Protein AF-0000000084337133 (afdb_homodimer)

Radius of gyration: 17.68 Å; Cα contacts (8 Å, |Δi|>4): 215; chains: 2; bounding box: 34×50×38 Å

Structure (mmCIF, N/CA/C/O backbone):
data_AF-0000000084337133-model_v1
#
loop_
_entity.id
_entity.type
_entity.pdbx_description
1 polymer 'DUF1475 domain-containing protein'
#
loop_
_atom_site.group_PDB
_atom_site.id
_atom_site.type_symbol
_atom_site.label_atom_id
_atom_site.label_alt_id
_atom_site.label_comp_id
_atom_site.label_asym_id
_atom_site.label_entity_id
_atom_site.label_seq_id
_atom_site.pdbx_PDB_ins_code
_atom_site.Cartn_x
_atom_site.Cartn_y
_atom_site.Cartn_z
_atom_site.occupancy
_atom_site.B_iso_or_equiv
_atom_site.auth_seq_id
_atom_site.auth_comp_id
_atom_site.auth_asym_id
_atom_site.auth_atom_id
_atom_site.pdbx_PDB_model_num
ATOM 1 N N . MET A 1 1 ? -4.641 19.391 -9.148 1 91.94 1 MET A N 1
ATOM 2 C CA . MET A 1 1 ? -3.988 18.219 -8.578 1 91.94 1 MET A CA 1
ATOM 3 C C . MET A 1 1 ? -5.008 17.281 -7.938 1 91.94 1 MET A C 1
ATOM 5 O O . MET A 1 1 ? -5.062 16.094 -8.258 1 91.94 1 MET A O 1
ATOM 9 N N . ILE A 1 2 ? -6.031 17.828 -7.254 1 96.81 2 ILE A N 1
ATOM 10 C CA . ILE A 1 2 ? -7.012 17.016 -6.547 1 96.81 2 ILE A CA 1
ATOM 11 C C . ILE A 1 2 ? -7.953 16.344 -7.555 1 96.81 2 ILE A C 1
ATOM 13 O O . ILE A 1 2 ? -8.258 15.164 -7.441 1 96.81 2 ILE A O 1
ATOM 17 N N . THR A 1 3 ? -8.375 17.125 -8.484 1 97.19 3 THR A N 1
ATOM 18 C CA . THR A 1 3 ? -9.25 16.562 -9.516 1 97.19 3 THR A CA 1
ATOM 19 C C . THR A 1 3 ? -8.57 15.414 -10.242 1 97.19 3 THR A C 1
ATOM 21 O O . THR A 1 3 ? -9.203 14.391 -10.516 1 97.19 3 THR A O 1
ATOM 24 N N . PHE A 1 4 ? -7.316 15.586 -10.547 1 98.12 4 PHE A N 1
ATOM 25 C CA . PHE A 1 4 ? -6.547 14.531 -11.195 1 98.12 4 PHE A CA 1
ATOM 26 C C . PHE A 1 4 ? -6.531 13.266 -10.344 1 98.12 4 PHE A C 1
ATOM 28 O O . PHE A 1 4 ? -6.742 12.164 -10.859 1 98.12 4 PHE A O 1
ATOM 35 N N . LEU A 1 5 ? -6.316 13.414 -9.094 1 98.56 5 LEU A N 1
ATOM 36 C CA . LEU A 1 5 ? -6.258 12.273 -8.188 1 98.56 5 LEU A CA 1
ATOM 37 C C . LEU A 1 5 ? -7.621 11.594 -8.086 1 98.56 5 LEU A C 1
ATOM 39 O O . LEU A 1 5 ? -7.703 10.367 -7.992 1 98.56 5 LEU A O 1
ATOM 43 N N . LYS A 1 6 ? -8.68 12.383 -8.141 1 98.69 6 LYS A N 1
ATOM 44 C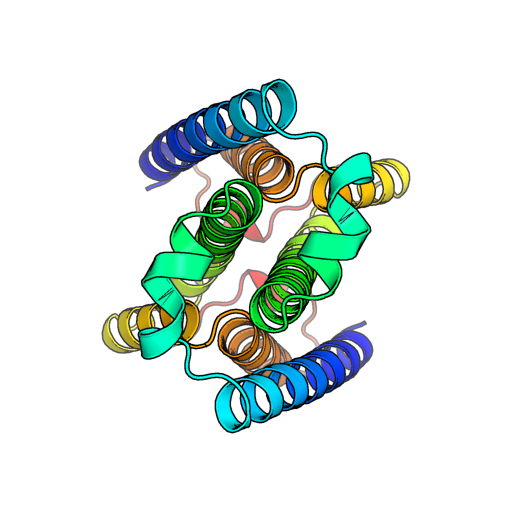 CA . LYS A 1 6 ? -10.016 11.805 -8.141 1 98.69 6 LYS A CA 1
ATOM 45 C C . LYS A 1 6 ? -10.242 10.938 -9.375 1 98.69 6 LYS A C 1
ATOM 47 O O . LYS A 1 6 ? -10.773 9.828 -9.273 1 98.69 6 LYS A O 1
ATOM 52 N N . ILE A 1 7 ? -9.836 11.391 -10.445 1 98.81 7 ILE A N 1
ATOM 53 C CA . ILE A 1 7 ? -10.008 10.648 -11.688 1 98.81 7 ILE A CA 1
ATOM 54 C C . ILE A 1 7 ? -9.109 9.414 -11.68 1 98.81 7 ILE A C 1
ATOM 56 O O . ILE A 1 7 ? -9.555 8.312 -11.984 1 98.81 7 ILE A O 1
ATOM 60 N N . LEU A 1 8 ? -7.844 9.641 -11.312 1 98.75 8 LEU A N 1
ATOM 61 C CA . LEU A 1 8 ? -6.859 8.562 -11.297 1 98.75 8 LEU A CA 1
ATOM 62 C C . LEU A 1 8 ? -7.336 7.406 -10.422 1 98.75 8 LEU A C 1
ATOM 64 O O . LEU A 1 8 ? -7.391 6.262 -10.875 1 98.75 8 LEU A O 1
ATOM 68 N N . PHE A 1 9 ? -7.738 7.695 -9.234 1 98.88 9 PHE A N 1
ATOM 69 C CA . PHE A 1 9 ? -8.086 6.629 -8.305 1 98.88 9 PHE A CA 1
ATOM 70 C C . PHE A 1 9 ? -9.461 6.059 -8.633 1 98.88 9 PHE A C 1
ATOM 72 O O . PHE A 1 9 ? -9.781 4.93 -8.242 1 98.88 9 PHE A O 1
ATOM 79 N N . SER A 1 10 ? -10.336 6.844 -9.336 1 98.88 10 SER A N 1
ATOM 80 C CA . SER A 1 10 ? -11.57 6.266 -9.852 1 98.88 10 SER A CA 1
ATOM 81 C C . SER A 1 10 ? -11.289 5.203 -10.906 1 98.88 10 SER A C 1
ATOM 83 O O . SER A 1 10 ? -11.891 4.129 -10.891 1 98.88 10 SER A O 1
ATOM 85 N N . VAL A 1 11 ? -10.375 5.5 -11.781 1 98.88 11 VAL A N 1
ATOM 86 C CA . VAL A 1 11 ? -10.008 4.562 -12.836 1 98.88 11 VAL A CA 1
ATOM 87 C C . VAL A 1 11 ? -9.367 3.316 -12.234 1 98.88 11 VAL A C 1
ATOM 89 O O . VAL A 1 11 ? -9.695 2.193 -12.625 1 98.88 11 VAL A O 1
ATOM 92 N N . VAL A 1 12 ? -8.461 3.506 -11.266 1 98.88 12 VAL A N 1
ATOM 93 C CA . VAL A 1 12 ? -7.797 2.383 -10.617 1 98.88 12 VAL A CA 1
ATOM 94 C C . VAL A 1 12 ? -8.828 1.527 -9.883 1 98.88 12 VAL A C 1
ATOM 96 O O . VAL A 1 12 ? -8.766 0.297 -9.922 1 98.88 12 VAL A O 1
ATOM 99 N N . LEU A 1 13 ? -9.789 2.18 -9.242 1 98.88 13 LEU A N 1
ATOM 100 C CA . LEU A 1 13 ? -10.836 1.452 -8.531 1 98.88 13 LEU A CA 1
ATOM 101 C C . LEU A 1 13 ? -11.641 0.584 -9.5 1 98.88 13 LEU A C 1
ATOM 103 O O . LEU A 1 13 ? -11.891 -0.589 -9.219 1 98.88 13 LEU A O 1
ATOM 107 N N . VAL A 1 14 ? -12.055 1.11 -10.578 1 98.81 14 VAL A N 1
ATOM 108 C CA . VAL A 1 14 ? -12.836 0.375 -11.562 1 98.81 14 VAL A CA 1
ATOM 109 C C . VAL A 1 14 ? -12 -0.766 -12.141 1 98.81 14 VAL A C 1
ATOM 111 O O . VAL A 1 14 ? -12.484 -1.892 -12.273 1 98.81 14 VAL A O 1
ATOM 114 N N . TRP A 1 15 ? -10.734 -0.473 -12.461 1 98.69 15 TRP A N 1
ATOM 115 C CA . TRP A 1 15 ? -9.828 -1.483 -13 1 98.69 15 TRP A CA 1
ATOM 116 C C . TRP A 1 15 ? -9.672 -2.646 -12.031 1 98.69 15 TRP A C 1
ATOM 118 O O . TRP A 1 15 ? -9.812 -3.811 -12.414 1 98.69 15 TRP A O 1
ATOM 128 N N . MET A 1 16 ? -9.406 -2.348 -10.781 1 98.62 16 MET A N 1
ATOM 129 C CA . MET A 1 16 ? -9.188 -3.395 -9.789 1 98.62 16 MET A CA 1
ATOM 130 C C . MET A 1 16 ? -10.469 -4.184 -9.539 1 98.62 16 MET A C 1
ATOM 132 O O . MET A 1 16 ? -10.422 -5.395 -9.312 1 98.62 16 MET A O 1
ATOM 136 N N . SER A 1 17 ? -11.609 -3.502 -9.5 1 98.62 17 SER A N 1
ATOM 137 C CA . SER A 1 17 ? -12.875 -4.207 -9.352 1 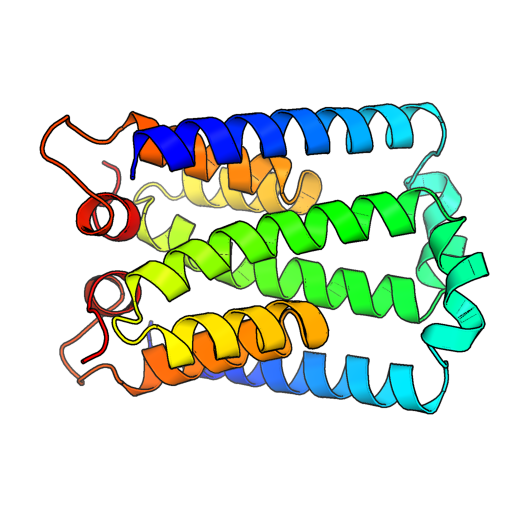98.62 17 SER A CA 1
ATOM 138 C C . SER A 1 17 ? -13.094 -5.207 -10.492 1 98.62 17 SER A C 1
ATOM 140 O O . SER A 1 17 ? -13.461 -6.359 -10.25 1 98.62 17 SER A O 1
ATOM 142 N N . TYR A 1 18 ? -12.852 -4.711 -11.703 1 98.44 18 TYR A N 1
ATOM 143 C CA . TYR A 1 18 ? -13.008 -5.586 -12.859 1 98.44 18 TYR A CA 1
ATOM 144 C C . TYR A 1 18 ? -12.094 -6.801 -12.75 1 98.44 18 TYR A C 1
ATOM 146 O O . TYR A 1 18 ? -12.531 -7.938 -12.938 1 98.44 18 TYR A O 1
ATOM 154 N N . ILE A 1 19 ? -10.805 -6.578 -12.422 1 98 19 ILE A N 1
ATOM 155 C CA . ILE A 1 19 ? -9.812 -7.645 -12.336 1 98 19 ILE A CA 1
ATOM 156 C C . ILE A 1 19 ? -10.219 -8.648 -11.258 1 98 19 ILE A C 1
ATOM 158 O O . ILE A 1 19 ? -10.203 -9.859 -11.492 1 98 19 ILE A O 1
ATOM 162 N N . VAL A 1 20 ? -10.602 -8.195 -10.094 1 97.19 20 VAL A N 1
ATOM 163 C CA . VAL A 1 20 ? -10.906 -9.07 -8.969 1 97.19 20 VAL A CA 1
ATOM 164 C C . VAL A 1 20 ? -12.203 -9.836 -9.242 1 97.19 20 VAL A C 1
ATOM 166 O O . VAL A 1 20 ? -12.273 -11.047 -9.023 1 97.19 20 VAL A O 1
ATOM 169 N N . ILE A 1 21 ? -13.219 -9.148 -9.734 1 97.31 21 ILE A N 1
ATOM 170 C CA . ILE A 1 21 ? -14.5 -9.789 -10 1 97.31 21 ILE A CA 1
ATOM 171 C C . ILE A 1 21 ? -14.336 -10.852 -11.078 1 97.31 21 ILE A C 1
ATOM 173 O O . ILE A 1 21 ? -14.789 -11.984 -10.914 1 97.31 21 ILE A O 1
ATOM 177 N N . SER A 1 22 ? -13.633 -10.531 -12.18 1 97.44 22 SER A N 1
ATOM 178 C CA . SER A 1 22 ? -13.445 -11.492 -13.266 1 97.44 22 SER A CA 1
ATOM 179 C C . SER A 1 22 ? -12.617 -12.688 -12.812 1 97.44 22 SER A C 1
ATOM 181 O O . SER A 1 22 ? -12.891 -13.82 -13.195 1 97.44 22 SER A O 1
ATOM 183 N N . THR A 1 23 ? -11.586 -12.445 -11.953 1 97.69 23 THR A N 1
ATOM 184 C CA . THR A 1 23 ? -10.758 -13.523 -11.43 1 97.69 23 THR A CA 1
ATOM 185 C C . THR A 1 23 ? -11.562 -14.422 -10.5 1 97.69 23 THR A C 1
ATOM 187 O O . THR A 1 23 ? -11.469 -15.648 -10.57 1 97.69 23 THR A O 1
ATOM 190 N N . CYS A 1 24 ? -12.391 -13.859 -9.68 1 96.56 24 CYS A N 1
ATOM 191 C CA . CYS A 1 24 ? -13.219 -14.609 -8.742 1 96.56 24 CYS A CA 1
ATOM 192 C C . CYS A 1 24 ? -14.219 -15.492 -9.477 1 96.56 24 CYS A C 1
ATOM 194 O O . CYS A 1 24 ? -14.539 -16.594 -9.023 1 96.56 24 CYS A O 1
ATOM 196 N N . LEU A 1 25 ? -14.742 -15.039 -10.609 1 96.38 25 LEU A N 1
ATOM 197 C CA . LEU A 1 25 ? -15.758 -15.766 -11.359 1 96.38 25 LEU A CA 1
ATOM 198 C C . LEU A 1 25 ? -15.148 -16.984 -12.047 1 96.38 25 LEU A C 1
ATOM 200 O O . LEU A 1 25 ? -15.828 -18 -12.219 1 96.38 25 LEU A O 1
ATOM 204 N N . SER A 1 26 ? -13.883 -17 -12.359 1 96.5 26 SER A N 1
ATOM 205 C CA . SER A 1 26 ? -13.273 -18.078 -13.148 1 96.5 26 SER A CA 1
ATOM 206 C C . SER A 1 26 ? -12.375 -18.953 -12.289 1 96.5 26 SER A C 1
ATOM 208 O O . SER A 1 26 ? -12.102 -20.109 -12.648 1 96.5 26 SER A O 1
ATOM 210 N N . HIS A 1 27 ? -11.867 -18.406 -11.18 1 95.81 27 HIS A N 1
ATOM 211 C CA . HIS A 1 27 ? -10.922 -19.109 -10.312 1 95.81 27 HIS A CA 1
ATOM 212 C C . HIS A 1 27 ? -11.32 -18.969 -8.844 1 95.81 27 HIS A C 1
ATOM 214 O O . HIS A 1 27 ? -11.312 -17.859 -8.305 1 95.81 27 HIS A O 1
ATOM 220 N N . ASN A 1 28 ? -11.594 -20.078 -8.25 1 95.06 28 ASN A N 1
ATOM 221 C CA . ASN A 1 28 ? -11.945 -20.062 -6.832 1 95.06 28 ASN A CA 1
ATOM 222 C C . ASN A 1 28 ? -10.695 -20.016 -5.949 1 95.06 28 ASN A C 1
ATOM 224 O O . ASN A 1 28 ? -9.93 -20.984 -5.91 1 95.06 28 ASN A O 1
ATOM 228 N N . LEU A 1 29 ? -10.531 -18.984 -5.23 1 91.56 29 LEU A N 1
ATOM 229 C CA . LEU A 1 29 ? -9.344 -18.734 -4.422 1 91.56 29 LEU A CA 1
ATOM 230 C C . LEU A 1 29 ? -9.195 -19.797 -3.346 1 91.56 29 LEU A C 1
ATOM 232 O O . LEU A 1 29 ? -8.094 -20.328 -3.131 1 91.56 29 LEU A O 1
ATOM 236 N N . PHE A 1 30 ? -10.273 -20.156 -2.711 1 91.56 30 PHE A N 1
ATOM 237 C CA . PHE A 1 30 ? -10.227 -21.109 -1.606 1 91.56 30 PHE A CA 1
ATOM 238 C C . PHE A 1 30 ? -9.875 -22.5 -2.107 1 91.56 30 PHE A C 1
ATOM 240 O O . PHE A 1 30 ? -9.086 -23.219 -1.482 1 91.56 30 PHE A O 1
ATOM 247 N N . LYS A 1 31 ? -10.344 -22.891 -3.215 1 94.88 31 LYS A N 1
ATOM 248 C CA . LYS A 1 31 ? -10.055 -24.188 -3.803 1 94.88 31 LYS A CA 1
ATOM 249 C C . LYS A 1 31 ? -8.609 -24.266 -4.297 1 94.88 31 LYS A C 1
ATOM 251 O O . LYS A 1 31 ? -7.973 -25.312 -4.223 1 94.88 31 LYS A O 1
ATOM 256 N N . GLU A 1 32 ? -8.094 -23.094 -4.738 1 95.5 32 GLU A N 1
ATOM 257 C CA . GLU A 1 32 ? -6.762 -23.078 -5.34 1 95.5 32 GLU A CA 1
ATOM 258 C C . GLU A 1 32 ? -5.703 -22.656 -4.324 1 95.5 32 GLU A C 1
ATOM 260 O O . GLU A 1 32 ? -4.516 -22.578 -4.656 1 95.5 32 GLU A O 1
ATOM 265 N N . TRP A 1 33 ? -6.043 -22.484 -3.121 1 94.69 33 TRP A N 1
ATOM 266 C CA . TRP A 1 33 ? -5.152 -21.875 -2.145 1 94.69 33 TRP A CA 1
ATOM 267 C C . TRP A 1 33 ? -3.912 -22.734 -1.918 1 94.69 33 TRP A C 1
ATOM 269 O O . TRP A 1 33 ? -2.799 -22.203 -1.809 1 94.69 33 TRP A O 1
ATOM 279 N N . SER A 1 34 ? -4.043 -24.047 -1.783 1 95.75 34 SER A N 1
ATOM 280 C CA . SER A 1 34 ? -2.904 -24.938 -1.542 1 95.75 34 SER A CA 1
ATOM 281 C C . SER A 1 34 ? -1.867 -24.812 -2.654 1 95.75 34 SER A C 1
ATOM 283 O O . SER A 1 34 ? -0.665 -24.75 -2.385 1 95.75 34 SER A O 1
ATOM 285 N N . TYR A 1 35 ? -2.346 -24.719 -3.861 1 96.38 35 TYR A N 1
ATOM 286 C CA . TYR A 1 35 ? -1.472 -24.547 -5.02 1 96.38 35 TYR A CA 1
ATOM 287 C C . TYR A 1 35 ? -0.797 -23.188 -4.996 1 96.38 35 TYR A C 1
ATOM 289 O O . TYR A 1 35 ? 0.431 -23.094 -5.066 1 96.38 35 TYR A O 1
ATOM 297 N N . LEU A 1 36 ? -1.585 -22.156 -4.848 1 95.81 36 LEU A N 1
ATOM 298 C CA . LEU A 1 36 ? -1.074 -20.797 -4.844 1 95.81 36 LEU A CA 1
ATOM 299 C C . LEU A 1 36 ? -0.062 -20.594 -3.719 1 95.81 36 LEU A C 1
ATOM 301 O O . LEU A 1 36 ? 0.987 -19.984 -3.924 1 95.81 36 LEU A O 1
ATOM 305 N N . GLY A 1 37 ? -0.412 -21.094 -2.566 1 95.38 37 GLY A N 1
ATOM 306 C CA . GLY A 1 37 ? 0.447 -20.969 -1.399 1 95.38 37 GLY A CA 1
ATOM 307 C C . GLY A 1 37 ? 1.76 -21.719 -1.542 1 95.38 37 GLY A C 1
ATOM 308 O O . GLY A 1 37 ? 2.711 -21.453 -0.803 1 95.38 37 GLY A O 1
ATOM 309 N N . SER A 1 38 ? 1.86 -22.641 -2.432 1 96.44 38 SER A N 1
ATOM 310 C CA . SER A 1 38 ? 3.08 -23.422 -2.623 1 96.44 38 SER A CA 1
ATOM 311 C C . SER A 1 38 ? 4.078 -22.688 -3.504 1 96.44 38 SER A C 1
ATOM 313 O O . SER A 1 38 ? 5.25 -23.062 -3.576 1 96.44 38 SER A O 1
ATOM 315 N N . ILE A 1 39 ? 3.623 -21.656 -4.188 1 96.31 39 ILE A N 1
ATOM 316 C CA . ILE A 1 39 ? 4.469 -20.859 -5.086 1 96.31 39 ILE A CA 1
ATOM 317 C C . ILE A 1 39 ? 5.219 -19.797 -4.289 1 96.31 39 ILE A C 1
ATOM 319 O O . ILE A 1 39 ? 4.602 -18.906 -3.705 1 96.31 39 ILE A O 1
ATOM 323 N N . ALA A 1 40 ? 6.504 -19.828 -4.32 1 96.5 40 ALA A N 1
ATOM 324 C CA . ALA A 1 40 ? 7.348 -18.984 -3.486 1 96.5 40 ALA A CA 1
ATOM 325 C C . ALA A 1 40 ? 7.094 -17.5 -3.779 1 96.5 40 ALA A C 1
ATOM 327 O O . ALA A 1 40 ? 6.906 -16.703 -2.857 1 96.5 40 ALA A O 1
ATOM 328 N N . TRP A 1 41 ? 7.023 -17.109 -5.023 1 96.5 41 TRP A N 1
ATOM 329 C CA . TRP A 1 41 ? 6.832 -15.727 -5.418 1 96.5 41 TRP A CA 1
ATOM 330 C C . TRP A 1 41 ? 5.43 -15.242 -5.062 1 96.5 41 TRP A C 1
ATOM 332 O O . TRP A 1 41 ? 5.227 -14.062 -4.758 1 96.5 41 TRP A O 1
ATOM 342 N N . MET A 1 42 ? 4.445 -16.188 -5.07 1 97.25 42 MET A N 1
ATOM 343 C CA . MET A 1 42 ? 3.098 -15.828 -4.652 1 97.25 42 MET A CA 1
ATOM 344 C C . MET A 1 42 ? 3.068 -15.461 -3.172 1 97.25 42 MET A C 1
ATOM 346 O O . MET A 1 42 ? 2.5 -14.438 -2.793 1 97.25 42 MET A O 1
ATOM 350 N N . ARG A 1 43 ? 3.746 -16.219 -2.348 1 97.19 43 ARG A N 1
ATOM 351 C CA . ARG A 1 43 ? 3.811 -15.938 -0.916 1 97.19 43 ARG A CA 1
ATOM 352 C C . ARG A 1 43 ? 4.531 -14.625 -0.645 1 97.19 43 ARG A C 1
ATOM 354 O O . ARG A 1 43 ? 4.059 -13.805 0.146 1 97.19 43 ARG A O 1
ATOM 361 N N . ALA A 1 44 ? 5.645 -14.43 -1.277 1 97.38 44 ALA A N 1
ATOM 362 C CA . ALA A 1 44 ? 6.43 -13.211 -1.092 1 97.38 44 ALA A CA 1
ATOM 363 C C . ALA A 1 44 ? 5.629 -11.977 -1.481 1 97.38 44 ALA A C 1
ATOM 365 O O . ALA A 1 44 ? 5.66 -10.961 -0.778 1 97.38 44 ALA A O 1
ATOM 366 N N . THR A 1 45 ? 4.906 -12.062 -2.619 1 97.62 45 THR A N 1
ATOM 367 C CA . THR A 1 45 ? 4.105 -10.945 -3.098 1 97.62 45 THR A CA 1
ATOM 368 C C . THR A 1 45 ? 2.975 -10.633 -2.119 1 97.62 45 THR A C 1
ATOM 370 O O . THR A 1 45 ? 2.668 -9.461 -1.871 1 97.62 45 THR A O 1
ATOM 373 N N . LEU A 1 46 ? 2.402 -11.695 -1.521 1 97.62 46 LEU A N 1
ATOM 374 C CA . LEU A 1 46 ? 1.322 -11.492 -0.562 1 97.62 46 LEU A CA 1
ATOM 375 C C . LEU A 1 46 ? 1.835 -10.805 0.697 1 97.62 46 LEU A C 1
ATOM 377 O O . LEU A 1 46 ? 1.2 -9.875 1.205 1 97.62 46 LEU A O 1
ATOM 381 N N . TRP A 1 47 ? 2.955 -11.273 1.158 1 97.69 47 TRP A N 1
ATOM 382 C CA . TRP A 1 47 ? 3.574 -10.586 2.287 1 97.69 47 TRP A CA 1
ATOM 383 C C . TRP A 1 47 ? 3.846 -9.125 1.95 1 97.69 47 TRP A C 1
ATOM 385 O O . TRP A 1 47 ? 3.559 -8.234 2.752 1 97.69 47 TRP A O 1
ATOM 395 N N . ASP A 1 48 ? 4.434 -8.891 0.823 1 98.06 48 ASP A N 1
ATOM 396 C CA . ASP A 1 48 ? 4.758 -7.555 0.331 1 98.06 48 ASP A CA 1
ATOM 397 C C . ASP A 1 48 ? 3.506 -6.688 0.228 1 98.06 48 ASP A C 1
ATOM 399 O O . ASP A 1 48 ? 3.518 -5.52 0.63 1 98.06 48 ASP A O 1
ATOM 403 N N . PHE A 1 49 ? 2.482 -7.277 -0.267 1 98.31 49 PHE A N 1
ATOM 404 C CA . PHE A 1 49 ? 1.188 -6.625 -0.426 1 98.31 49 PHE A CA 1
ATOM 405 C C . PHE A 1 49 ? 0.64 -6.172 0.922 1 98.31 49 PHE A C 1
ATOM 407 O O . PHE A 1 49 ? 0.283 -5.004 1.094 1 98.31 49 PHE A O 1
ATOM 414 N N . TYR A 1 50 ? 0.678 -7.008 1.935 1 98.38 50 TYR A N 1
ATOM 415 C CA . TYR A 1 50 ? 0.068 -6.68 3.219 1 98.38 50 TYR A CA 1
ATOM 416 C C . TYR A 1 50 ? 0.954 -5.734 4.02 1 98.38 50 TYR A C 1
ATOM 418 O O . TYR A 1 50 ? 0.461 -4.965 4.848 1 98.38 50 TYR A O 1
ATOM 426 N N . ALA A 1 51 ? 2.225 -5.781 3.771 1 98.5 51 ALA A N 1
ATOM 427 C CA . ALA A 1 51 ? 3.102 -4.781 4.371 1 98.5 51 ALA A CA 1
ATOM 428 C C . ALA A 1 51 ? 2.75 -3.377 3.885 1 98.5 51 ALA A C 1
ATOM 430 O O . ALA A 1 51 ? 2.752 -2.422 4.664 1 98.5 51 ALA A O 1
ATOM 431 N N . ASN A 1 52 ? 2.443 -3.285 2.629 1 98.56 52 ASN A N 1
ATOM 432 C CA . ASN A 1 52 ? 2.008 -1.997 2.1 1 98.56 52 ASN A CA 1
ATOM 433 C C . ASN A 1 52 ? 0.644 -1.596 2.652 1 98.56 52 ASN A C 1
ATOM 435 O O . ASN A 1 52 ? 0.412 -0.424 2.953 1 98.56 52 ASN A O 1
ATOM 439 N N . GLU A 1 53 ? -0.231 -2.609 2.762 1 98.62 53 GLU A N 1
ATOM 440 C CA . GLU A 1 53 ? -1.532 -2.334 3.365 1 98.62 53 GLU A CA 1
ATOM 441 C C . GLU A 1 53 ? -1.381 -1.8 4.785 1 98.62 53 GLU A C 1
ATOM 443 O O . GLU A 1 53 ? -2.178 -0.972 5.23 1 98.62 53 GLU A O 1
ATOM 448 N N . LEU A 1 54 ? -0.411 -2.301 5.465 1 98.69 54 LEU A N 1
ATOM 449 C CA . LEU A 1 54 ? -0.157 -1.847 6.828 1 98.69 54 LEU A CA 1
ATOM 450 C C . LEU A 1 54 ? 0.179 -0.359 6.852 1 98.69 54 LEU A C 1
ATOM 452 O O . LEU A 1 54 ? -0.296 0.375 7.723 1 98.69 54 LEU A O 1
ATOM 456 N N . VAL A 1 55 ? 0.985 0.107 5.898 1 98.56 55 VAL A N 1
ATOM 457 C CA . VAL A 1 55 ? 1.331 1.521 5.809 1 98.56 55 VAL A CA 1
ATOM 458 C C . VAL A 1 55 ? 0.066 2.352 5.602 1 98.56 55 VAL A C 1
ATOM 460 O O . VAL A 1 55 ? -0.15 3.35 6.293 1 98.56 55 VAL A O 1
ATOM 463 N N . ILE A 1 56 ? -0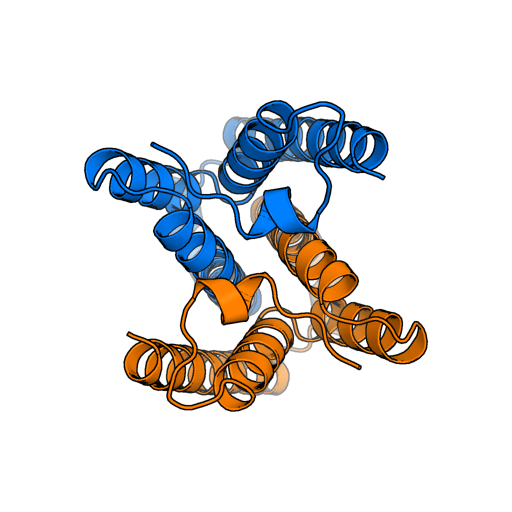.773 1.907 4.707 1 98.81 56 ILE A N 1
ATOM 464 C CA . ILE A 1 56 ? -2.008 2.617 4.395 1 98.81 56 ILE A CA 1
ATOM 465 C C . ILE A 1 56 ? -2.945 2.576 5.598 1 98.81 56 ILE A C 1
ATOM 467 O O . ILE A 1 56 ? -3.623 3.561 5.902 1 98.81 56 ILE A O 1
ATOM 471 N N . TYR A 1 57 ? -2.928 1.449 6.289 1 98.81 57 TYR A N 1
ATOM 472 C CA . TYR A 1 57 ? -3.818 1.303 7.434 1 98.81 57 TYR A CA 1
ATOM 473 C C . TYR A 1 57 ? -3.414 2.244 8.562 1 98.81 57 TYR A C 1
ATOM 475 O O . TYR A 1 57 ? -4.27 2.77 9.273 1 98.81 57 TYR A O 1
ATOM 483 N N . VAL A 1 58 ? -2.154 2.484 8.805 1 98.62 58 VAL A N 1
ATOM 484 C CA . VAL A 1 58 ? -1.712 3.447 9.805 1 98.62 58 VAL A CA 1
ATOM 485 C C . VAL A 1 58 ? -2.27 4.828 9.477 1 98.62 58 VAL A C 1
ATOM 487 O O . VAL A 1 58 ? -2.707 5.559 10.375 1 98.62 58 VAL A O 1
ATOM 490 N N . TRP A 1 59 ? -2.258 5.168 8.227 1 98.56 59 TRP A N 1
ATOM 491 C CA . TRP A 1 59 ? -2.842 6.438 7.801 1 98.56 59 TRP A CA 1
ATOM 492 C C . TRP A 1 59 ? -4.336 6.48 8.109 1 98.56 59 TRP A C 1
ATOM 494 O O . TRP A 1 59 ? -4.84 7.48 8.625 1 98.56 59 TRP A O 1
ATOM 504 N N . ILE A 1 60 ? -5.012 5.391 7.863 1 98.62 60 ILE A N 1
ATOM 505 C CA . ILE A 1 60 ? -6.445 5.316 8.117 1 98.62 60 ILE A CA 1
ATOM 506 C C . ILE A 1 60 ? -6.711 5.465 9.617 1 98.62 60 ILE A C 1
ATOM 508 O O . ILE A 1 60 ? -7.637 6.172 10.023 1 98.62 60 ILE A O 1
ATOM 512 N N . CYS A 1 61 ? -5.871 4.801 10.422 1 98 61 CYS A N 1
ATOM 513 C CA . CYS A 1 61 ? -6.031 4.91 11.867 1 98 61 CYS A CA 1
ATOM 514 C C . CYS A 1 61 ? -5.832 6.348 12.328 1 98 61 CYS A C 1
ATOM 516 O O . CYS A 1 61 ? -6.465 6.785 13.297 1 98 61 CYS A O 1
ATOM 518 N N . TYR A 1 62 ? -4.973 7.035 11.664 1 97.75 62 TYR A N 1
ATOM 519 C CA . TYR A 1 62 ? -4.762 8.438 11.984 1 97.75 62 TYR A CA 1
ATOM 520 C C . TYR A 1 62 ? -5.965 9.281 11.586 1 97.75 62 TYR A C 1
ATOM 522 O O . TYR A 1 62 ? -6.418 10.141 12.344 1 97.75 62 TYR A O 1
ATOM 530 N N . LYS A 1 63 ? -6.477 8.992 10.398 1 97.81 63 LYS A N 1
ATOM 531 C CA . LYS A 1 63 ? -7.566 9.789 9.844 1 97.81 63 LYS A CA 1
ATOM 532 C C . LYS A 1 63 ? -8.867 9.539 10.594 1 97.81 63 LYS A C 1
ATOM 534 O O . LYS A 1 63 ? -9.656 10.469 10.812 1 97.81 63 LYS A O 1
ATOM 539 N N . GLU A 1 64 ? -9.117 8.367 10.969 1 97.75 64 GLU A N 1
ATOM 540 C CA . GLU A 1 64 ? -10.383 7.977 11.586 1 97.75 64 GLU A CA 1
ATOM 541 C C . GLU A 1 64 ? -10.281 8 13.109 1 97.75 64 GLU A C 1
ATOM 543 O O . GLU A 1 64 ? -9.391 7.375 13.695 1 97.75 64 GLU A O 1
ATOM 548 N N . LYS A 1 65 ? -11.25 8.711 13.828 1 95.5 65 LYS A N 1
ATOM 549 C CA . LYS A 1 65 ? -11.266 8.781 15.289 1 95.5 65 LYS A CA 1
ATOM 550 C C . LYS A 1 65 ? -12.117 7.66 15.883 1 95.5 65 LYS A C 1
ATOM 552 O O . LYS A 1 65 ? -11.859 7.199 17 1 95.5 65 LYS A O 1
ATOM 557 N N . ASN A 1 66 ? -13.07 7.23 15.117 1 97.25 66 ASN A N 1
ATOM 558 C CA . ASN A 1 66 ? -14 6.203 15.57 1 97.25 66 ASN A CA 1
ATOM 559 C C . ASN A 1 66 ? -13.391 4.809 15.453 1 97.25 66 ASN A C 1
ATOM 561 O O . ASN A 1 66 ? -12.953 4.406 14.375 1 97.25 66 ASN A O 1
ATOM 565 N N . TRP A 1 67 ? -13.461 4.02 16.547 1 96.81 67 TRP A N 1
ATOM 566 C CA . TRP A 1 67 ? -12.844 2.697 16.594 1 96.81 67 TRP A CA 1
ATOM 567 C C . TRP A 1 67 ? -13.578 1.725 15.672 1 96.81 67 TRP A C 1
ATOM 569 O O . TRP A 1 67 ? -12.969 0.832 15.086 1 96.81 67 TRP A O 1
ATOM 579 N N . ALA A 1 68 ? -14.891 1.804 15.531 1 97.62 68 ALA A N 1
ATOM 580 C CA . ALA A 1 68 ? -15.656 0.918 14.664 1 97.62 68 ALA A CA 1
ATOM 581 C C . ALA A 1 68 ? -15.25 1.093 13.203 1 97.62 68 ALA A C 1
ATOM 583 O O . ALA A 1 68 ? -15.156 0.115 12.461 1 97.62 68 ALA A O 1
ATOM 584 N N . LEU A 1 69 ? -15.047 2.303 12.805 1 98 69 LEU A N 1
ATOM 585 C CA . LEU A 1 69 ? -14.609 2.576 11.438 1 98 69 LEU A CA 1
ATOM 586 C C . LEU A 1 69 ? -13.195 2.066 11.211 1 98 69 LEU A C 1
ATOM 588 O O . LEU A 1 69 ? -12.875 1.569 10.133 1 98 69 LEU A O 1
ATOM 592 N N . LYS A 1 70 ? -12.336 2.154 12.203 1 98.31 70 LYS A N 1
ATOM 593 C CA . LYS A 1 70 ? -10.992 1.602 12.102 1 98.31 70 LYS A CA 1
ATOM 594 C C . LYS A 1 70 ? -11.031 0.1 11.828 1 98.31 70 LYS A C 1
ATOM 596 O O . LYS A 1 70 ? -10.328 -0.399 10.953 1 98.31 70 LYS A O 1
ATOM 601 N N . ILE A 1 71 ? -11.836 -0.568 12.516 1 98.62 71 ILE A N 1
ATOM 602 C CA . ILE A 1 71 ? -11.953 -2.014 12.359 1 98.62 71 ILE A CA 1
ATOM 603 C C . ILE A 1 71 ? -12.562 -2.334 10.992 1 98.62 71 ILE A C 1
ATOM 605 O O . ILE A 1 71 ? -12.117 -3.264 10.312 1 98.62 71 ILE A O 1
ATOM 609 N N . MET A 1 72 ? -13.555 -1.622 10.617 1 98.5 72 MET A N 1
ATOM 610 C CA . MET A 1 72 ? -14.203 -1.84 9.328 1 98.5 72 MET A CA 1
ATOM 611 C C . MET A 1 72 ? -13.188 -1.728 8.188 1 98.5 72 MET A C 1
ATOM 613 O O . MET A 1 72 ? -13.125 -2.604 7.328 1 98.5 72 MET A O 1
ATOM 617 N N . TRP A 1 73 ? -12.367 -0.651 8.211 1 98.62 73 TRP A N 1
ATOM 618 C CA . TRP A 1 73 ? -11.406 -0.454 7.133 1 98.62 73 TRP A CA 1
ATOM 619 C C . TRP A 1 73 ? -10.312 -1.519 7.176 1 98.62 73 TRP A C 1
ATOM 621 O O . TRP A 1 73 ? -9.797 -1.927 6.133 1 98.62 73 TRP A O 1
ATOM 631 N N . LEU A 1 74 ? -9.945 -1.983 8.383 1 98.62 74 LEU A N 1
ATOM 632 C CA . LEU A 1 74 ? -8.992 -3.078 8.492 1 98.62 74 LEU A CA 1
ATOM 633 C C . LEU A 1 74 ? -9.492 -4.312 7.742 1 98.62 74 LEU A C 1
ATOM 635 O O . LEU A 1 74 ? -8.75 -4.906 6.957 1 98.62 74 LEU A O 1
ATOM 639 N N . VAL A 1 75 ? -10.734 -4.625 7.93 1 98.5 75 VAL A N 1
ATOM 640 C CA . VAL A 1 75 ? -11.336 -5.797 7.309 1 98.5 75 VAL A CA 1
ATOM 641 C C . VAL A 1 75 ? -11.414 -5.598 5.797 1 98.5 75 VAL A C 1
ATOM 643 O O . VAL A 1 75 ? -11.078 -6.5 5.023 1 98.5 75 VAL A O 1
ATOM 646 N N . LEU A 1 76 ? -11.852 -4.426 5.355 1 98.19 76 LEU A N 1
ATOM 647 C CA . LEU A 1 76 ? -11.969 -4.141 3.932 1 98.19 76 LEU A CA 1
ATOM 648 C C . LEU A 1 76 ? -10.609 -4.211 3.244 1 98.19 76 LEU A C 1
ATOM 650 O O . LEU A 1 76 ? -10.484 -4.789 2.162 1 98.19 76 LEU A O 1
ATOM 654 N N . LEU A 1 77 ? -9.562 -3.641 3.934 1 98.31 77 LEU A N 1
ATOM 655 C CA . LEU A 1 77 ? -8.227 -3.672 3.348 1 98.31 77 LEU A CA 1
ATOM 656 C C . LEU A 1 77 ? -7.699 -5.102 3.268 1 98.31 77 LEU A C 1
ATOM 658 O O . LEU A 1 77 ? -7.086 -5.488 2.27 1 98.31 77 LEU A O 1
ATOM 662 N N . PHE A 1 78 ? -8.008 -5.879 4.293 1 97.56 78 PHE A N 1
ATOM 663 C CA . PHE A 1 78 ? -7.504 -7.242 4.355 1 97.56 78 PHE A CA 1
ATOM 664 C C . PHE A 1 78 ? -8.164 -8.117 3.297 1 97.56 78 PHE A C 1
ATOM 666 O O . PHE A 1 78 ? -7.508 -8.938 2.66 1 97.56 78 PHE A O 1
ATOM 673 N N . THR A 1 79 ? -9.422 -7.867 3.006 1 96.19 79 THR A N 1
ATOM 674 C CA . THR A 1 79 ? -10.164 -8.789 2.16 1 96.19 79 THR A CA 1
ATOM 675 C C . THR A 1 79 ? -10.227 -8.281 0.723 1 96.19 79 THR A C 1
ATOM 677 O O . THR A 1 79 ? -10.141 -9.062 -0.224 1 96.19 79 THR A O 1
ATOM 680 N N . LEU A 1 80 ? -10.328 -6.914 0.583 1 97.12 80 LEU A N 1
ATOM 681 C CA . LEU A 1 80 ? -10.555 -6.363 -0.749 1 97.12 80 LEU A CA 1
ATOM 682 C C . LEU A 1 80 ? -9.273 -5.738 -1.301 1 97.12 80 LEU A C 1
ATOM 684 O O . LEU A 1 80 ? -9.188 -5.449 -2.496 1 97.12 80 LEU A O 1
ATOM 688 N N . GLY A 1 81 ? -8.312 -5.434 -0.367 1 97.19 81 GLY A N 1
ATOM 689 C CA . GLY A 1 81 ? -7.035 -4.887 -0.803 1 97.19 81 GLY A CA 1
ATOM 690 C C . GLY A 1 81 ? -7.145 -3.475 -1.346 1 97.19 81 GLY A C 1
ATOM 691 O O . GLY A 1 81 ? -7.621 -2.574 -0.653 1 97.19 81 GLY A O 1
ATOM 692 N N . SER A 1 82 ? -6.754 -3.332 -2.611 1 98.12 82 SER A N 1
ATOM 693 C CA . SER A 1 82 ? -6.637 -1.991 -3.176 1 98.12 82 SER A CA 1
ATOM 694 C C . SER A 1 82 ? -8.008 -1.407 -3.496 1 98.12 82 SER A C 1
ATOM 696 O O . SER A 1 82 ? -8.164 -0.189 -3.611 1 98.12 82 SER A O 1
ATOM 698 N N . ILE A 1 83 ? -9.008 -2.25 -3.707 1 98.69 83 ILE A N 1
ATOM 699 C CA . ILE A 1 83 ? -10.359 -1.72 -3.838 1 98.69 83 ILE A CA 1
ATOM 700 C C . ILE A 1 83 ? -10.719 -0.922 -2.588 1 98.69 83 ILE A C 1
ATOM 702 O O . ILE A 1 83 ? -11.227 0.198 -2.684 1 98.69 83 ILE A O 1
ATOM 706 N N . GLY A 1 84 ? -10.453 -1.474 -1.421 1 98.56 84 GLY A N 1
ATOM 707 C CA . GLY A 1 84 ? -10.688 -0.76 -0.175 1 98.56 84 GLY A CA 1
ATOM 708 C C . GLY A 1 84 ? -9.859 0.506 -0.051 1 98.56 84 GLY A C 1
ATOM 709 O O . GLY A 1 84 ? -10.375 1.557 0.335 1 98.56 84 GLY A O 1
ATOM 710 N N . SER A 1 85 ? -8.547 0.419 -0.367 1 98.62 85 SER A N 1
ATOM 711 C CA . SER A 1 85 ? -7.676 1.581 -0.234 1 98.62 85 SER A CA 1
ATOM 712 C C . SER A 1 85 ? -8.102 2.703 -1.174 1 98.62 85 SER A C 1
ATOM 714 O O . SER A 1 85 ? -8.102 3.875 -0.789 1 98.62 85 SER A O 1
ATOM 716 N N . CYS A 1 86 ? -8.477 2.301 -2.396 1 98.81 86 CYS A N 1
ATOM 717 C CA . CYS A 1 86 ? -8.914 3.309 -3.359 1 98.81 86 CYS A CA 1
ATOM 718 C C . CYS A 1 86 ? -10.227 3.943 -2.93 1 98.81 86 CYS A C 1
ATOM 720 O O . CYS A 1 86 ? -10.438 5.145 -3.115 1 98.81 86 CYS A O 1
ATOM 722 N N . LEU A 1 87 ? -11.117 3.104 -2.404 1 98.75 87 LEU A N 1
ATOM 723 C CA . LEU A 1 87 ? -12.367 3.656 -1.893 1 98.75 87 LEU A CA 1
ATOM 724 C C . LEU A 1 87 ? -12.102 4.684 -0.796 1 98.75 87 LEU A C 1
ATOM 726 O O . LEU A 1 87 ? -12.672 5.773 -0.808 1 98.75 87 LEU A O 1
ATOM 730 N N . PHE A 1 88 ? -11.25 4.355 0.127 1 98.81 88 PHE A N 1
ATOM 731 C CA . PHE A 1 88 ? -10.922 5.273 1.212 1 98.81 88 PHE A CA 1
ATOM 732 C C . PHE A 1 88 ? -10.312 6.559 0.666 1 98.81 88 PHE A C 1
ATOM 734 O O . PHE A 1 88 ? -10.695 7.656 1.072 1 98.81 88 PHE A O 1
ATOM 741 N N . VAL A 1 89 ? -9.344 6.391 -0.263 1 98.81 89 VAL A N 1
ATOM 742 C CA . VAL A 1 89 ? -8.664 7.535 -0.871 1 98.81 89 VAL A CA 1
ATOM 743 C C . VAL A 1 89 ? -9.695 8.461 -1.52 1 98.81 89 VAL A C 1
ATOM 745 O O . VAL A 1 89 ? -9.664 9.672 -1.31 1 98.81 89 VAL A O 1
ATOM 748 N N . LEU A 1 90 ? -10.617 7.871 -2.236 1 98.81 90 LEU A N 1
ATOM 749 C CA . LEU A 1 90 ? -11.617 8.664 -2.939 1 98.81 90 LEU A CA 1
ATOM 750 C C . LEU A 1 90 ? -12.547 9.367 -1.955 1 98.81 90 LEU A C 1
ATOM 752 O O . LEU A 1 90 ? -12.898 10.531 -2.145 1 98.81 90 LEU A O 1
ATOM 756 N N . ILE A 1 91 ? -12.977 8.656 -0.931 1 98.69 91 ILE A N 1
ATOM 757 C CA . ILE A 1 91 ? -13.812 9.273 0.089 1 98.69 91 ILE A CA 1
ATOM 758 C C . ILE A 1 91 ? -13.102 10.484 0.681 1 98.69 91 ILE A C 1
ATOM 760 O O . ILE A 1 91 ? -13.695 11.555 0.812 1 98.69 91 ILE A O 1
ATOM 764 N N . GLN A 1 92 ? -11.805 10.344 0.992 1 98.56 92 GLN A N 1
ATOM 765 C CA . GLN A 1 92 ? -11.055 11.445 1.574 1 98.56 92 GLN A CA 1
ATOM 766 C C . GLN A 1 92 ? -10.898 12.594 0.579 1 98.56 92 GLN A C 1
ATOM 768 O O . GLN A 1 92 ? -10.945 13.766 0.961 1 98.56 92 GLN A O 1
ATOM 773 N N . LEU A 1 93 ? -10.688 12.25 -0.654 1 98.56 93 LEU A N 1
ATOM 774 C CA . LEU A 1 93 ? -10.547 13.281 -1.679 1 98.56 93 LEU A CA 1
ATOM 775 C C . LEU A 1 93 ? -11.836 14.078 -1.837 1 98.56 93 LEU A C 1
ATOM 777 O O . LEU A 1 93 ? -11.797 15.305 -1.969 1 98.56 93 LEU A O 1
ATOM 781 N N . PHE A 1 94 ? -12.93 13.422 -1.779 1 98.12 94 PHE A N 1
ATOM 782 C CA . PHE A 1 94 ? -14.211 14.07 -2.021 1 98.12 94 PHE A CA 1
ATOM 783 C C . PHE A 1 94 ? -14.664 14.859 -0.795 1 98.12 94 PHE A C 1
ATOM 785 O O . PHE A 1 94 ? -15.555 15.703 -0.885 1 98.12 94 PHE A O 1
ATOM 792 N N . LYS A 1 95 ? -14.078 14.594 0.346 1 97.44 95 LYS A N 1
ATOM 793 C CA . LYS A 1 95 ? -14.406 15.312 1.572 1 97.44 95 LYS A CA 1
ATOM 794 C C . LYS A 1 95 ? -13.703 16.672 1.615 1 97.44 95 LYS A C 1
ATOM 796 O O . LYS A 1 95 ? -14.039 17.531 2.432 1 97.44 95 LYS A O 1
ATOM 801 N N . LEU A 1 96 ? -12.727 16.859 0.737 1 97.44 96 LEU A N 1
ATOM 802 C CA . LEU A 1 96 ? -11.945 18.094 0.741 1 97.44 96 LEU A CA 1
ATOM 803 C C . LEU A 1 96 ? -12.797 19.281 0.299 1 97.44 96 LEU A C 1
ATOM 805 O O . LEU A 1 96 ? -13.594 19.172 -0.633 1 97.44 96 LEU A O 1
ATOM 809 N N . GLU A 1 97 ? -12.688 20.375 1.005 1 96.81 97 GLU A N 1
ATOM 810 C CA . GLU A 1 97 ? -13.289 21.625 0.57 1 96.81 97 GLU A CA 1
ATOM 811 C C . GLU A 1 97 ? -12.523 22.234 -0.608 1 96.81 97 GLU A C 1
ATOM 813 O O . GLU A 1 97 ? -11.352 21.906 -0.825 1 96.81 97 GLU A O 1
ATOM 818 N N . PRO A 1 98 ? -13.156 23.109 -1.365 1 94.69 98 PRO A N 1
ATOM 819 C CA . PRO A 1 98 ? -12.523 23.672 -2.561 1 94.69 98 PRO A CA 1
ATOM 820 C C . PRO A 1 98 ? -11.195 24.359 -2.258 1 94.69 98 PRO A C 1
ATOM 822 O O . PRO A 1 98 ? -10.312 24.422 -3.117 1 94.69 98 PRO A O 1
ATOM 825 N N . ASN A 1 99 ? -10.891 24.828 -1.038 1 95.88 99 ASN A N 1
ATOM 826 C CA . ASN A 1 99 ? -9.672 25.547 -0.707 1 95.88 99 ASN A CA 1
ATOM 827 C C . ASN A 1 99 ? -8.633 24.641 -0.056 1 95.88 99 ASN A C 1
ATOM 829 O O . ASN A 1 99 ? -7.559 25.109 0.336 1 95.88 99 ASN A O 1
ATOM 833 N N . GLU A 1 100 ? -9.023 23.422 0.004 1 96.56 100 GLU A N 1
ATOM 834 C CA . GLU A 1 100 ? -8.125 22.469 0.657 1 96.56 100 GLU A CA 1
ATOM 835 C C . GLU A 1 100 ? -7.324 21.672 -0.368 1 96.56 100 GLU A C 1
ATOM 837 O O . GLU A 1 100 ? -7.77 21.5 -1.504 1 96.56 100 GLU A O 1
ATOM 842 N N . GLY A 1 101 ? -6.078 21.25 0.02 1 96.19 101 GLY A N 1
ATOM 843 C CA . GLY A 1 101 ? -5.195 20.5 -0.855 1 96.19 101 GLY A CA 1
ATOM 844 C C . GLY A 1 101 ? -4.66 19.234 -0.218 1 96.19 101 GLY A C 1
ATOM 845 O O . GLY A 1 101 ? -5.34 18.609 0.604 1 96.19 101 GLY A O 1
ATOM 846 N N . LEU A 1 102 ? -3.438 18.844 -0.628 1 96.25 102 LEU A N 1
ATOM 847 C CA . LEU A 1 102 ? -2.865 17.562 -0.218 1 96.25 102 LEU A CA 1
ATOM 848 C C . LEU A 1 102 ? -2.51 17.578 1.266 1 96.25 102 LEU A C 1
ATOM 850 O O . LEU A 1 102 ? -2.566 16.547 1.932 1 96.25 102 LEU A O 1
ATOM 854 N N . LYS A 1 103 ? -2.213 18.781 1.731 1 96.25 103 LYS A N 1
ATOM 855 C CA . LYS A 1 103 ? -1.933 18.859 3.162 1 96.25 103 LYS A CA 1
ATOM 856 C C . LYS A 1 103 ? -3.131 18.391 3.984 1 96.25 103 LYS A C 1
ATOM 858 O O . LYS A 1 103 ? -2.99 17.547 4.871 1 96.25 103 LYS A O 1
ATOM 863 N N . GLU A 1 104 ? -4.277 18.922 3.639 1 97.31 104 GLU A N 1
ATOM 864 C CA . GLU A 1 104 ? -5.508 18.562 4.336 1 97.31 104 GLU A CA 1
ATOM 865 C C . GLU A 1 104 ? -5.902 17.109 4.031 1 97.31 104 GLU A C 1
ATOM 867 O O . GLU A 1 104 ? -6.426 16.406 4.898 1 97.31 104 GLU A O 1
ATOM 872 N N . PHE A 1 105 ? -5.652 16.703 2.797 1 97.94 105 PHE A N 1
ATOM 873 C CA . PHE A 1 105 ? -5.926 15.336 2.381 1 97.94 105 PHE A CA 1
ATOM 874 C C . PHE A 1 105 ? -5.227 14.336 3.301 1 97.94 105 PHE A C 1
ATOM 876 O O . PHE A 1 105 ? -5.836 13.367 3.748 1 97.94 105 PHE A O 1
ATOM 883 N N . PHE A 1 106 ? -3.996 14.562 3.711 1 97.5 106 PHE A N 1
ATOM 884 C CA . PHE A 1 106 ? -3.219 13.625 4.512 1 97.5 106 PHE A CA 1
ATOM 885 C C . PHE A 1 106 ? -3.42 13.883 6 1 97.5 106 PHE A C 1
ATOM 887 O O . PHE A 1 106 ? -3.375 12.953 6.809 1 97.5 106 PHE A O 1
ATOM 894 N N . ALA A 1 107 ? -3.752 15.188 6.359 1 96.12 107 ALA A N 1
ATOM 895 C CA . ALA A 1 107 ? -3.574 15.516 7.773 1 96.12 107 ALA A CA 1
ATOM 896 C C . ALA A 1 107 ? -4.918 15.758 8.453 1 96.12 107 ALA A C 1
ATOM 898 O O . ALA A 1 107 ? -5.039 15.602 9.672 1 96.12 107 ALA A O 1
ATOM 899 N N . LYS A 1 108 ? -5.91 16.172 7.738 1 95.69 108 LYS A N 1
ATOM 900 C CA . LYS A 1 108 ? -7.195 16.5 8.344 1 95.69 108 LYS A CA 1
ATOM 901 C C . LYS A 1 108 ? -7.93 15.242 8.805 1 95.69 108 LYS A C 1
ATOM 903 O O . LYS A 1 108 ? -8.266 14.383 7.992 1 95.69 108 LYS A O 1
ATOM 908 N N . GLN A 1 109 ? -8.211 15.102 10.055 1 95.5 109 GLN A N 1
ATOM 909 C CA . GLN A 1 109 ? -8.852 13.922 10.617 1 95.5 109 GLN A CA 1
ATOM 910 C C . GLN A 1 109 ? -10.367 13.984 10.445 1 95.5 109 GLN A C 1
ATOM 912 O O . GLN A 1 109 ? -10.945 15.078 10.383 1 95.5 109 GLN A O 1
ATOM 917 N N . ASN A 1 110 ? -10.844 12.781 10.43 1 92.56 110 ASN A N 1
ATOM 918 C CA . ASN A 1 110 ? -12.289 12.672 10.328 1 92.56 110 ASN A CA 1
ATOM 919 C C . ASN A 1 110 ? -12.961 12.75 11.695 1 92.56 110 ASN A C 1
ATOM 921 O O . ASN A 1 110 ? -12.398 12.289 12.695 1 92.56 110 ASN A O 1
ATOM 925 N N . GLY A 1 111 ? -14.188 13.445 11.898 1 77.5 111 GLY A N 1
ATOM 926 C CA . GLY A 1 111 ? -15.008 13.516 13.102 1 77.5 111 GLY A CA 1
ATOM 927 C C . GLY A 1 111 ? -14.609 14.656 14.023 1 77.5 111 GLY A C 1
ATOM 928 O O . GLY A 1 111 ? -13.531 15.242 13.867 1 77.5 111 GLY A O 1
ATOM 929 N N . MET B 1 1 ? 3.322 5.988 20.734 1 92.06 1 MET B N 1
ATOM 930 C CA . MET B 1 1 ? 2.775 5.609 19.438 1 92.06 1 MET B CA 1
ATOM 931 C C . MET B 1 1 ? 3.861 5.617 18.359 1 92.06 1 MET B C 1
ATOM 933 O O . MET B 1 1 ? 4.066 4.621 17.672 1 92.06 1 MET B O 1
ATOM 937 N N . ILE B 1 2 ? 4.777 6.594 18.391 1 96.88 2 ILE B N 1
ATOM 938 C CA . ILE B 1 2 ? 5.809 6.719 17.359 1 96.88 2 ILE B CA 1
ATOM 939 C C . ILE B 1 2 ? 6.863 5.629 17.562 1 96.88 2 ILE B C 1
ATOM 941 O O . ILE B 1 2 ? 7.289 4.992 16.594 1 96.88 2 ILE B O 1
ATOM 945 N N . THR B 1 3 ? 7.25 5.457 18.781 1 97.25 3 THR B N 1
ATOM 946 C CA . THR B 1 3 ? 8.234 4.418 19.062 1 97.25 3 THR B CA 1
ATOM 947 C C . THR B 1 3 ? 7.719 3.051 18.625 1 97.25 3 THR B C 1
ATOM 949 O O . THR B 1 3 ? 8.469 2.254 18.047 1 97.25 3 THR B O 1
ATOM 952 N N . PHE B 1 4 ? 6.465 2.791 18.875 1 98.12 4 PHE B N 1
ATOM 953 C CA . PHE B 1 4 ? 5.844 1.542 18.438 1 98.12 4 PHE B CA 1
ATOM 954 C C . PHE B 1 4 ? 5.926 1.382 16.938 1 98.12 4 PHE B C 1
ATOM 956 O O . PHE B 1 4 ? 6.285 0.313 16.438 1 98.12 4 PHE B O 1
ATOM 963 N N . LEU B 1 5 ? 5.625 2.414 16.219 1 98.56 5 LEU B N 1
ATOM 964 C CA . LEU B 1 5 ? 5.648 2.369 14.766 1 98.56 5 LEU B CA 1
ATOM 965 C C . LEU B 1 5 ? 7.07 2.16 14.25 1 98.56 5 LEU B C 1
ATOM 967 O O . LEU B 1 5 ? 7.281 1.456 13.266 1 98.56 5 LEU B O 1
ATOM 971 N N . LYS B 1 6 ? 8.039 2.742 14.953 1 98.69 6 LYS B N 1
ATOM 972 C CA . LYS B 1 6 ? 9.438 2.52 14.578 1 98.69 6 LYS B CA 1
ATOM 973 C C . LYS B 1 6 ? 9.812 1.048 14.727 1 98.69 6 LYS B C 1
ATOM 975 O O . LYS B 1 6 ? 10.461 0.477 13.844 1 98.69 6 LYS B O 1
ATOM 980 N N . ILE B 1 7 ? 9.422 0.472 15.742 1 98.81 7 ILE B N 1
ATOM 981 C CA . ILE B 1 7 ? 9.727 -0.932 15.992 1 98.81 7 ILE B CA 1
ATOM 982 C C . ILE B 1 7 ? 8.969 -1.811 15 1 98.81 7 ILE B C 1
ATOM 984 O O . ILE B 1 7 ? 9.555 -2.703 14.375 1 98.81 7 ILE B O 1
ATOM 988 N N . LEU B 1 8 ? 7.676 -1.52 14.859 1 98.75 8 LEU B N 1
ATOM 989 C CA . LEU B 1 8 ? 6.816 -2.297 13.977 1 98.75 8 LEU B CA 1
ATOM 990 C C . LEU B 1 8 ? 7.371 -2.314 12.555 1 98.75 8 LEU B C 1
ATOM 992 O O . LEU B 1 8 ? 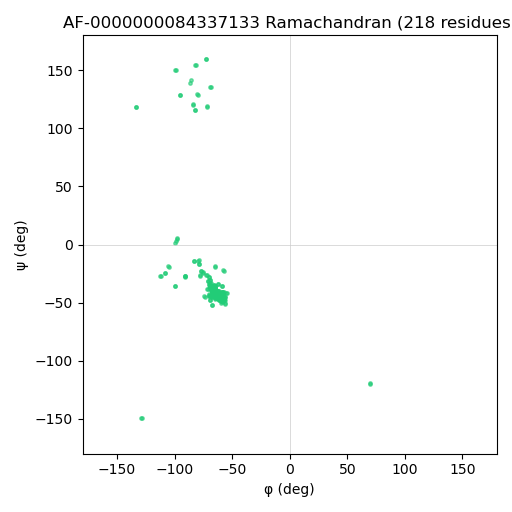7.574 -3.385 11.977 1 98.75 8 LEU B O 1
ATOM 996 N N . PHE B 1 9 ? 7.668 -1.182 12.031 1 98.88 9 PHE B N 1
ATOM 997 C CA . PHE B 1 9 ? 8.086 -1.111 10.633 1 98.88 9 PHE B CA 1
ATOM 998 C C . PHE B 1 9 ? 9.531 -1.579 10.477 1 98.88 9 PHE B C 1
ATOM 1000 O O . PHE B 1 9 ? 9.945 -1.964 9.383 1 98.88 9 PHE B O 1
ATOM 1007 N N . SER B 1 10 ? 10.352 -1.523 11.586 1 98.88 10 SER B N 1
ATOM 1008 C CA . SER B 1 10 ? 11.664 -2.152 11.539 1 98.88 10 SER B CA 1
ATOM 1009 C C . SER B 1 10 ? 11.547 -3.668 11.391 1 98.88 10 SER B C 1
ATOM 1011 O O . SER B 1 10 ? 12.258 -4.277 10.594 1 98.88 10 SER B O 1
ATOM 1013 N N . VAL B 1 11 ? 10.656 -4.25 12.125 1 98.88 11 VAL B N 1
ATOM 1014 C CA . VAL B 1 11 ? 10.445 -5.695 12.078 1 98.88 11 VAL B CA 1
ATOM 1015 C C . VAL B 1 11 ? 9.922 -6.098 10.703 1 98.88 11 VAL B C 1
ATOM 1017 O O . VAL B 1 11 ? 10.383 -7.074 10.117 1 98.88 11 VAL B O 1
ATOM 1020 N N . VAL B 1 12 ? 8.938 -5.348 10.188 1 98.88 12 VAL B N 1
ATOM 1021 C CA . VAL B 1 12 ? 8.367 -5.641 8.875 1 98.88 12 VAL B CA 1
ATOM 1022 C C . VAL B 1 12 ? 9.445 -5.516 7.805 1 98.88 12 VAL B C 1
ATOM 1024 O O . VAL B 1 12 ? 9.516 -6.336 6.891 1 98.88 12 VAL B O 1
ATOM 1027 N N . LEU B 1 13 ? 10.305 -4.5 7.93 1 98.88 13 LEU B N 1
ATOM 1028 C CA . LEU B 1 13 ? 11.383 -4.312 6.973 1 98.88 13 LEU B CA 1
ATOM 1029 C C . LEU B 1 13 ? 12.328 -5.512 6.973 1 98.88 13 LEU B C 1
ATOM 1031 O O . LEU B 1 13 ? 12.688 -6.02 5.906 1 98.88 13 LEU B O 1
ATOM 1035 N N . VAL B 1 14 ? 12.734 -5.957 8.094 1 98.75 14 VAL B N 1
ATOM 1036 C CA . VAL B 1 14 ? 13.641 -7.094 8.203 1 98.75 14 VAL B CA 1
ATOM 1037 C C . VAL B 1 14 ? 12.969 -8.352 7.668 1 98.75 14 VAL B C 1
ATOM 1039 O O . VAL B 1 14 ? 13.578 -9.117 6.918 1 98.75 14 VAL B O 1
ATOM 1042 N N . TRP B 1 15 ? 11.688 -8.555 8.031 1 98.62 15 TRP B N 1
ATOM 1043 C CA . TRP B 1 15 ? 10.93 -9.711 7.566 1 98.62 15 TRP B CA 1
ATOM 1044 C C . TRP B 1 15 ? 10.844 -9.727 6.043 1 98.62 15 TRP B C 1
ATOM 1046 O O . TRP B 1 15 ? 11.133 -10.742 5.414 1 98.62 15 TRP B O 1
ATOM 1056 N N . MET B 1 16 ? 10.484 -8.602 5.457 1 98.62 16 MET B N 1
ATOM 1057 C CA . MET B 1 16 ? 10.328 -8.539 4.004 1 98.62 16 MET B CA 1
ATOM 1058 C C . MET B 1 16 ? 11.664 -8.711 3.301 1 98.62 16 MET B C 1
ATOM 1060 O O . MET B 1 16 ? 11.734 -9.32 2.23 1 98.62 16 MET B O 1
ATOM 1064 N N . SER B 1 17 ? 12.734 -8.125 3.857 1 98.62 17 SER B N 1
ATOM 1065 C CA . SER B 1 17 ? 14.055 -8.32 3.281 1 98.62 17 SER B CA 1
ATOM 1066 C C . SER B 1 17 ? 14.438 -9.797 3.262 1 98.62 17 SER B C 1
ATOM 1068 O O . SER B 1 17 ? 14.906 -10.312 2.244 1 98.62 17 SER B O 1
ATOM 1070 N N . TYR B 1 18 ? 14.211 -10.43 4.406 1 98.44 18 TYR B N 1
ATOM 1071 C CA . TYR B 1 18 ? 14.516 -11.859 4.492 1 98.44 18 TYR B CA 1
ATOM 1072 C C . TYR B 1 18 ? 13.734 -12.648 3.455 1 98.44 18 TYR B C 1
ATOM 1074 O O . TYR B 1 18 ? 14.305 -13.469 2.729 1 98.44 18 TYR B O 1
ATOM 1082 N N . ILE B 1 19 ? 12.414 -12.398 3.352 1 98 19 ILE B N 1
ATOM 1083 C CA . ILE B 1 19 ? 11.539 -13.133 2.441 1 98 19 ILE B CA 1
ATOM 1084 C C . ILE B 1 19 ? 11.992 -12.898 0.999 1 98 19 ILE B C 1
ATOM 1086 O O . ILE B 1 19 ? 12.117 -13.852 0.224 1 98 19 ILE B O 1
ATOM 1090 N N . VAL B 1 20 ? 12.258 -11.688 0.609 1 97.19 20 VAL B N 1
ATOM 1091 C CA . VAL B 1 20 ? 12.586 -11.352 -0.772 1 97.19 20 VAL B CA 1
ATOM 1092 C C . VAL B 1 20 ? 13.969 -11.898 -1.121 1 97.19 20 VAL B C 1
ATOM 1094 O O . VAL B 1 20 ? 14.156 -12.5 -2.184 1 97.19 20 VAL B O 1
ATOM 1097 N N . ILE B 1 21 ? 14.93 -11.727 -0.235 1 97.31 21 ILE B N 1
ATOM 1098 C CA . ILE B 1 21 ? 16.297 -12.188 -0.494 1 97.31 21 ILE B CA 1
ATOM 1099 C C . ILE B 1 21 ? 16.312 -13.703 -0.614 1 97.31 21 ILE B C 1
ATOM 1101 O O . ILE B 1 21 ? 16.875 -14.258 -1.563 1 97.31 21 ILE B O 1
ATOM 1105 N N . SER B 1 22 ? 15.641 -14.414 0.31 1 97.44 22 SER B N 1
ATOM 1106 C CA . SER B 1 22 ? 15.617 -15.875 0.27 1 97.44 22 SER B CA 1
ATOM 1107 C C . SER B 1 22 ? 14.898 -16.391 -0.972 1 97.44 22 SER B C 1
ATOM 1109 O O . SER B 1 22 ? 15.312 -17.375 -1.577 1 97.44 22 SER B O 1
ATOM 1111 N N . THR B 1 23 ? 13.797 -15.688 -1.384 1 97.69 23 THR B N 1
ATOM 1112 C CA . THR B 1 23 ? 13.055 -16.078 -2.582 1 97.69 23 THR B CA 1
ATOM 1113 C C . THR B 1 23 ? 13.898 -15.852 -3.832 1 97.69 23 THR B C 1
ATOM 1115 O O . THR B 1 23 ? 13.945 -16.703 -4.723 1 97.69 23 THR B O 1
ATOM 1118 N N . CYS B 1 24 ? 14.609 -14.781 -3.902 1 96.56 24 CYS B N 1
ATOM 1119 C CA . CYS B 1 24 ? 15.461 -14.445 -5.043 1 96.56 24 CYS B CA 1
ATOM 1120 C C . CYS B 1 24 ? 16.594 -15.453 -5.191 1 96.56 24 CYS B C 1
ATOM 1122 O O . CYS B 1 24 ? 17 -15.781 -6.309 1 96.56 24 CYS B O 1
ATOM 1124 N N . LEU B 1 25 ? 17.141 -15.961 -4.094 1 96.38 25 LEU B N 1
ATOM 1125 C 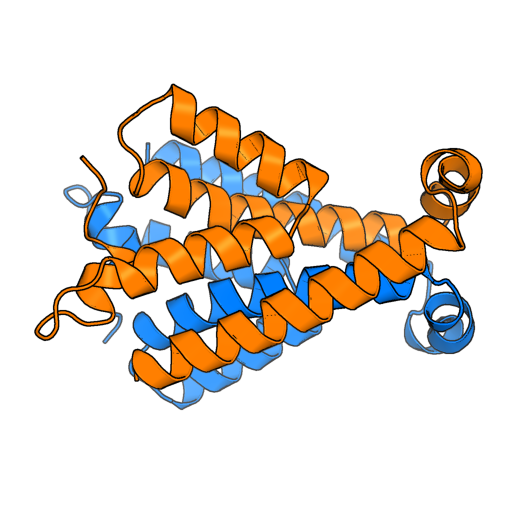CA . LEU B 1 25 ? 18.266 -16.891 -4.113 1 96.38 25 LEU B CA 1
ATOM 1126 C C . LEU B 1 25 ? 17.828 -18.266 -4.621 1 96.38 25 LEU B C 1
ATOM 1128 O O . LEU B 1 25 ? 18.609 -18.969 -5.25 1 96.38 25 LEU B O 1
ATOM 1132 N N . SER B 1 26 ? 16.578 -18.656 -4.477 1 96.56 26 SER B N 1
ATOM 1133 C CA . SER B 1 26 ? 16.141 -20 -4.797 1 96.56 26 SER B CA 1
ATOM 1134 C C . SER B 1 26 ? 15.297 -20.016 -6.07 1 96.56 26 SER B C 1
ATOM 1136 O O . SER B 1 26 ? 15.164 -21.062 -6.723 1 96.56 26 SER B O 1
ATOM 1138 N N . HIS B 1 27 ? 14.672 -18.875 -6.391 1 95.75 27 HIS B N 1
ATOM 1139 C CA . HIS B 1 27 ? 13.773 -18.766 -7.535 1 95.75 27 HIS B CA 1
ATOM 1140 C C . HIS B 1 27 ? 14.07 -17.531 -8.359 1 95.75 27 HIS B C 1
ATOM 1142 O O . HIS B 1 27 ? 13.922 -16.406 -7.875 1 95.75 27 HIS B O 1
ATOM 1148 N N . ASN B 1 28 ? 14.43 -17.766 -9.586 1 95.12 28 ASN B N 1
ATOM 1149 C CA . ASN B 1 28 ? 14.703 -16.641 -10.477 1 95.12 28 ASN B CA 1
ATOM 1150 C C . ASN B 1 28 ? 13.414 -16.078 -11.07 1 95.12 28 ASN B C 1
ATOM 1152 O O . ASN B 1 28 ? 12.75 -16.734 -11.867 1 95.12 28 ASN B O 1
ATOM 1156 N N . LEU B 1 29 ? 13.102 -14.875 -10.75 1 91.56 29 LEU B N 1
ATOM 1157 C CA . LEU B 1 29 ? 11.852 -14.227 -11.141 1 91.56 29 LEU B CA 1
ATOM 1158 C C . LEU B 1 29 ? 11.758 -14.109 -12.656 1 91.56 29 LEU B C 1
ATOM 1160 O O . LEU B 1 29 ? 10.711 -14.398 -13.242 1 91.56 29 LEU B O 1
ATOM 1164 N N . PHE B 1 30 ? 12.852 -13.734 -13.281 1 91.69 30 PHE B N 1
ATOM 1165 C CA . PHE B 1 30 ? 12.844 -13.508 -14.719 1 91.69 30 PHE B CA 1
ATOM 1166 C C . PHE B 1 30 ? 12.664 -14.82 -15.477 1 91.69 30 PHE B C 1
ATOM 1168 O O . PHE B 1 30 ? 11.93 -14.883 -16.453 1 91.69 30 PHE B O 1
ATOM 1175 N N . LYS B 1 31 ? 13.234 -15.867 -15.031 1 94.94 31 LYS B N 1
ATOM 1176 C CA . LYS B 1 31 ? 13.109 -17.188 -15.664 1 94.94 31 LYS B CA 1
ATOM 1177 C C . LYS B 1 31 ? 11.711 -17.766 -15.461 1 94.94 31 LYS B C 1
ATOM 1179 O O . LYS B 1 31 ? 11.18 -18.438 -16.344 1 94.94 31 LYS B O 1
ATOM 1184 N N . GLU B 1 32 ? 11.102 -17.406 -14.32 1 95.56 32 GLU B N 1
ATOM 1185 C CA . GLU B 1 32 ? 9.805 -18 -13.984 1 95.56 32 GLU B CA 1
ATOM 1186 C C . GLU B 1 32 ? 8.656 -17.078 -14.367 1 95.56 32 GLU B C 1
ATOM 1188 O O . GLU B 1 32 ? 7.488 -17.406 -14.156 1 95.56 32 GLU B O 1
ATOM 1193 N N . TRP B 1 33 ? 8.914 -16 -14.992 1 94.69 33 TRP B N 1
ATOM 1194 C CA . TRP B 1 33 ? 7.91 -14.961 -15.195 1 94.69 33 TRP B CA 1
ATOM 1195 C C . TRP B 1 33 ? 6.766 -15.477 -16.062 1 94.69 33 TRP B C 1
ATOM 1197 O O . TRP B 1 33 ? 5.598 -15.18 -15.797 1 94.69 33 TRP B O 1
ATOM 1207 N N . SER B 1 34 ? 7.027 -16.203 -17.172 1 95.75 34 SER B N 1
ATOM 1208 C CA . SER B 1 34 ? 5.984 -16.703 -18.047 1 95.75 34 SER B CA 1
ATOM 1209 C C . SER B 1 34 ? 4.992 -17.578 -17.297 1 95.75 34 SER B C 1
ATOM 1211 O O . SER B 1 34 ? 3.779 -17.469 -17.484 1 95.75 34 SER B O 1
ATOM 1213 N N . TYR B 1 35 ? 5.516 -18.391 -16.422 1 96.5 35 TYR B N 1
ATOM 1214 C CA . TYR B 1 35 ? 4.684 -19.25 -15.586 1 96.5 35 TYR B CA 1
ATOM 1215 C C . TYR B 1 35 ? 3.869 -18.438 -14.594 1 96.5 35 TYR B C 1
ATOM 1217 O O . TYR B 1 35 ? 2.643 -18.547 -14.539 1 96.5 35 TYR B O 1
ATOM 1225 N N . LEU B 1 36 ? 4.543 -17.594 -13.867 1 95.88 36 LEU B N 1
ATOM 1226 C CA . LEU B 1 36 ? 3.891 -16.766 -12.852 1 95.88 36 LEU B CA 1
ATOM 1227 C C . LEU B 1 36 ? 2.814 -15.883 -13.477 1 95.88 36 LEU B C 1
ATOM 1229 O O . LEU B 1 36 ? 1.718 -15.758 -12.93 1 95.88 36 LEU B O 1
ATOM 1233 N N . GLY B 1 37 ? 3.15 -15.289 -14.578 1 95.5 37 GLY B N 1
ATOM 1234 C CA . GLY B 1 37 ? 2.23 -14.406 -15.281 1 95.5 37 GLY B CA 1
ATOM 1235 C C . GLY B 1 37 ? 1.01 -15.125 -15.82 1 95.5 37 GLY B C 1
ATOM 1236 O O . GLY B 1 37 ? 0.003 -14.492 -16.141 1 95.5 37 GLY B O 1
ATOM 1237 N N . SER B 1 38 ? 1.058 -16.406 -15.961 1 96.5 38 SER B N 1
ATOM 1238 C CA . SER B 1 38 ? -0.063 -17.172 -16.5 1 96.5 38 SER B CA 1
ATOM 1239 C C . SER B 1 38 ? -1.09 -17.484 -15.406 1 96.5 38 SER B C 1
ATOM 1241 O O . SER B 1 38 ? -2.211 -17.891 -15.703 1 96.5 38 SER B O 1
ATOM 1243 N N . ILE B 1 39 ? -0.726 -17.297 -14.156 1 96.31 39 ILE B N 1
ATOM 1244 C CA . ILE B 1 39 ? -1.604 -17.562 -13.023 1 96.31 39 ILE B CA 1
ATOM 1245 C C . ILE B 1 39 ? -2.5 -16.359 -12.766 1 96.31 39 ILE B C 1
ATOM 1247 O O . ILE B 1 39 ? -2.014 -15.281 -12.43 1 96.31 39 ILE B O 1
ATOM 1251 N N . ALA B 1 40 ? -3.771 -16.547 -12.828 1 96.56 40 ALA B N 1
ATOM 1252 C CA . ALA B 1 40 ? -4.742 -15.461 -12.758 1 96.56 40 ALA B CA 1
ATOM 1253 C C . ALA B 1 40 ? -4.629 -14.711 -11.43 1 96.56 40 ALA B C 1
ATOM 1255 O O . ALA B 1 40 ? -4.574 -13.477 -11.414 1 96.56 40 ALA B O 1
ATOM 1256 N N . TRP B 1 41 ? -4.543 -15.398 -10.336 1 96.56 41 TRP B N 1
ATOM 1257 C CA . TRP B 1 41 ? -4.48 -14.789 -9.008 1 96.56 41 TRP B CA 1
ATOM 1258 C C . TRP B 1 41 ? -3.154 -14.062 -8.805 1 96.56 41 TRP B C 1
ATOM 1260 O O . TRP B 1 41 ? -3.094 -13.055 -8.094 1 96.56 41 TRP B O 1
ATOM 1270 N N . MET B 1 42 ? -2.076 -14.57 -9.477 1 97.25 42 MET B N 1
ATOM 1271 C CA . MET B 1 42 ? -0.797 -13.867 -9.406 1 97.25 42 MET B CA 1
ATOM 1272 C C . MET B 1 42 ? -0.884 -12.508 -10.078 1 97.25 42 MET B C 1
ATOM 1274 O O . MET B 1 42 ? -0.445 -11.5 -9.516 1 97.25 42 MET B O 1
ATOM 1278 N N . ARG B 1 43 ? -1.517 -12.43 -11.219 1 97.25 43 ARG B N 1
ATOM 1279 C CA . ARG B 1 43 ? -1.685 -11.164 -11.93 1 97.25 43 ARG B CA 1
ATOM 1280 C C . ARG B 1 43 ? -2.551 -10.195 -11.133 1 97.25 43 ARG B C 1
ATOM 1282 O O . ARG B 1 43 ? -2.207 -9.023 -10.992 1 97.25 43 ARG B O 1
ATOM 1289 N N . ALA B 1 44 ? -3.648 -10.68 -10.625 1 97.44 44 ALA B N 1
ATOM 1290 C CA . ALA B 1 44 ? -4.566 -9.852 -9.844 1 97.44 44 ALA B CA 1
ATOM 1291 C C . ALA B 1 44 ? -3.875 -9.273 -8.617 1 97.44 44 ALA B C 1
ATOM 1293 O O . ALA B 1 44 ? -4.047 -8.094 -8.297 1 97.44 44 ALA B O 1
ATOM 1294 N N . THR B 1 45 ? -3.084 -10.117 -7.926 1 97.62 45 THR B N 1
ATOM 1295 C CA . THR B 1 45 ? -2.377 -9.68 -6.727 1 97.62 45 THR B CA 1
ATOM 1296 C C . THR B 1 45 ? -1.342 -8.609 -7.062 1 97.62 45 THR B C 1
ATOM 1298 O O . THR B 1 45 ? -1.172 -7.645 -6.316 1 97.62 45 THR B O 1
ATOM 1301 N N . LEU B 1 46 ? -0.7 -8.773 -8.242 1 97.62 46 LEU B N 1
ATOM 1302 C CA . LEU B 1 46 ? 0.302 -7.801 -8.648 1 97.62 46 LEU B CA 1
ATOM 1303 C C . LEU B 1 46 ? -0.346 -6.453 -8.961 1 97.62 46 LEU B C 1
ATOM 1305 O O . LEU B 1 46 ? 0.16 -5.406 -8.555 1 97.62 46 LEU B O 1
ATOM 1309 N N . TRP B 1 47 ? -1.424 -6.527 -9.672 1 97.75 47 TRP B N 1
ATOM 1310 C CA . TRP B 1 47 ? -2.168 -5.293 -9.906 1 97.75 47 TRP B CA 1
ATOM 1311 C C . TRP B 1 47 ? -2.576 -4.648 -8.586 1 97.75 47 TRP B C 1
ATOM 1313 O O . TRP B 1 47 ? -2.424 -3.438 -8.406 1 97.75 47 TRP B O 1
ATOM 1323 N N . ASP B 1 48 ? -3.125 -5.414 -7.699 1 98.06 48 ASP B N 1
ATOM 1324 C CA . ASP B 1 48 ? -3.564 -4.973 -6.383 1 98.06 48 ASP B CA 1
ATOM 1325 C C . ASP B 1 48 ? -2.406 -4.363 -5.594 1 98.06 48 ASP B C 1
ATOM 1327 O O . ASP B 1 48 ? -2.562 -3.316 -4.961 1 98.06 48 ASP B O 1
ATOM 1331 N N . PHE B 1 49 ? -1.298 -5.008 -5.68 1 98.31 49 PHE B N 1
ATOM 1332 C CA . PHE B 1 4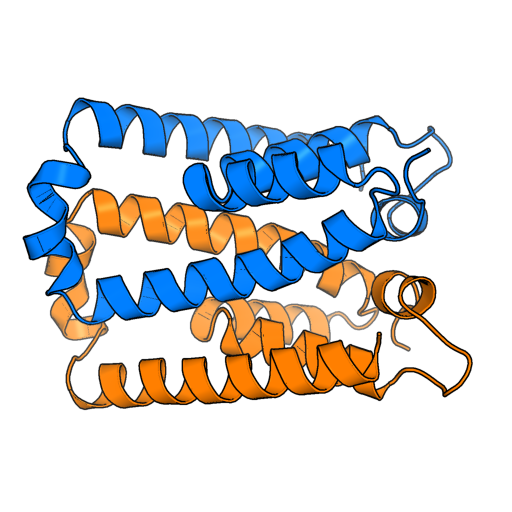9 ? -0.071 -4.574 -5.02 1 98.31 49 PHE B CA 1
ATOM 1333 C C . PHE B 1 49 ? 0.354 -3.199 -5.516 1 98.31 49 PHE B C 1
ATOM 1335 O O . PHE B 1 49 ? 0.576 -2.285 -4.719 1 98.31 49 PHE B O 1
ATOM 1342 N N . TYR B 1 50 ? 0.352 -2.969 -6.801 1 98.38 50 TYR B N 1
ATOM 1343 C CA . TYR B 1 50 ? 0.858 -1.716 -7.352 1 98.38 50 TYR B CA 1
ATOM 1344 C C . TYR B 1 50 ? -0.165 -0.597 -7.188 1 98.38 50 TYR B C 1
ATOM 1346 O O . TYR B 1 50 ? 0.198 0.579 -7.113 1 98.38 50 TYR B O 1
ATOM 1354 N N . ALA B 1 51 ? -1.416 -0.951 -7.129 1 98.5 51 ALA B N 1
ATOM 1355 C CA . ALA B 1 51 ? -2.426 0.052 -6.801 1 98.5 51 ALA B CA 1
ATOM 1356 C C . ALA B 1 51 ? -2.203 0.614 -5.398 1 98.5 51 ALA B C 1
ATOM 1358 O O . ALA B 1 51 ? -2.346 1.819 -5.176 1 98.5 51 ALA B O 1
ATOM 1359 N N . ASN B 1 52 ? -1.842 -0.243 -4.496 1 98.56 52 ASN B N 1
ATOM 1360 C CA . ASN B 1 52 ? -1.521 0.224 -3.15 1 98.56 52 ASN B CA 1
ATOM 1361 C C . ASN B 1 52 ? -0.236 1.048 -3.135 1 98.56 52 ASN B C 1
ATOM 1363 O O . ASN B 1 52 ? -0.144 2.049 -2.424 1 98.56 52 ASN B O 1
ATOM 1367 N N . GLU B 1 53 ? 0.732 0.574 -3.943 1 98.62 53 GLU B N 1
ATOM 1368 C CA . GLU B 1 53 ? 1.964 1.349 -4.059 1 98.62 53 GLU B CA 1
ATOM 1369 C C . GLU B 1 53 ? 1.684 2.756 -4.578 1 98.62 53 GLU B C 1
ATOM 1371 O O . GLU B 1 53 ? 2.363 3.711 -4.195 1 98.62 53 GLU B O 1
ATOM 1376 N N . LEU B 1 54 ? 0.748 2.844 -5.445 1 98.69 54 LEU B N 1
ATOM 1377 C CA . LEU B 1 54 ? 0.376 4.145 -5.996 1 98.69 54 LEU B CA 1
ATOM 1378 C C . LEU B 1 54 ? -0.12 5.078 -4.895 1 98.69 54 LEU B C 1
ATOM 1380 O O . LEU B 1 54 ? 0.229 6.258 -4.875 1 98.69 54 LEU B O 1
ATOM 1384 N N . VAL B 1 55 ? -0.926 4.566 -3.965 1 98.62 55 VAL B N 1
ATOM 1385 C CA . VAL B 1 55 ? -1.418 5.367 -2.848 1 98.62 55 VAL B CA 1
ATOM 1386 C C . VAL B 1 55 ? -0.242 5.875 -2.018 1 98.62 55 VAL B C 1
ATOM 1388 O O . VAL B 1 55 ? -0.168 7.062 -1.694 1 98.62 55 VAL B O 1
ATOM 1391 N N . ILE B 1 56 ? 0.681 4.996 -1.734 1 98.81 56 ILE B N 1
ATOM 1392 C CA . ILE B 1 56 ? 1.846 5.344 -0.929 1 98.81 56 ILE B CA 1
ATOM 1393 C C . ILE B 1 56 ? 2.723 6.336 -1.69 1 98.81 56 ILE B C 1
ATOM 1395 O O . ILE B 1 56 ? 3.27 7.27 -1.101 1 98.81 56 ILE B O 1
ATOM 1399 N N . TYR B 1 57 ? 2.789 6.141 -2.994 1 98.81 57 TYR B N 1
ATOM 1400 C CA . TYR B 1 57 ? 3.631 7.016 -3.801 1 98.81 57 TYR B CA 1
ATOM 1401 C C . TYR B 1 57 ? 3.072 8.438 -3.83 1 98.81 57 TYR B C 1
ATOM 1403 O O . TYR B 1 57 ? 3.83 9.406 -3.848 1 98.81 57 TYR B O 1
ATOM 1411 N N . VAL B 1 58 ? 1.786 8.633 -3.867 1 98.62 58 VAL B N 1
ATOM 1412 C CA . VAL B 1 58 ? 1.191 9.969 -3.809 1 98.62 58 VAL B CA 1
ATOM 1413 C C . VAL B 1 58 ? 1.607 10.664 -2.514 1 98.62 58 VAL B C 1
ATOM 1415 O O . VAL B 1 58 ? 1.92 11.859 -2.516 1 98.62 58 VAL B O 1
ATOM 1418 N N . TRP B 1 59 ? 1.624 9.914 -1.44 1 98.56 59 TRP B N 1
ATOM 1419 C CA . TRP B 1 59 ? 2.086 10.469 -0.171 1 98.56 59 TRP B CA 1
ATOM 1420 C C . TRP B 1 59 ? 3.545 10.898 -0.263 1 98.56 59 TRP B C 1
ATOM 1422 O O . TRP B 1 59 ? 3.91 11.984 0.196 1 98.56 59 TRP B O 1
ATOM 1432 N N . ILE B 1 60 ? 4.355 10.094 -0.897 1 98.62 60 ILE B N 1
ATOM 1433 C CA . ILE B 1 60 ? 5.773 10.391 -1.043 1 98.62 60 ILE B CA 1
ATOM 1434 C C . ILE B 1 60 ? 5.949 11.656 -1.884 1 98.62 60 ILE B C 1
ATOM 1436 O O . ILE B 1 60 ? 6.77 12.516 -1.561 1 98.62 60 ILE B O 1
ATOM 1440 N N . CYS B 1 61 ? 5.145 11.758 -2.945 1 98.06 61 CYS B N 1
ATOM 1441 C CA . CYS B 1 61 ? 5.219 12.945 -3.789 1 98.06 61 CYS B CA 1
ATOM 1442 C C . CYS B 1 61 ? 4.848 14.195 -3.004 1 98.06 61 CYS B C 1
ATOM 1444 O O . CYS B 1 61 ? 5.379 15.273 -3.262 1 98.06 61 CYS B O 1
ATOM 1446 N N . TYR B 1 62 ? 3.947 14.031 -2.098 1 97.81 62 TYR B N 1
ATOM 1447 C CA . TYR B 1 62 ? 3.574 15.156 -1.248 1 97.81 62 TYR B CA 1
ATOM 1448 C C . TYR B 1 62 ? 4.699 15.508 -0.282 1 97.81 62 TYR B C 1
ATOM 1450 O O . TYR B 1 62 ? 5.02 16.688 -0.096 1 97.81 62 TYR B O 1
ATOM 1458 N N . LYS B 1 63 ? 5.301 14.477 0.278 1 97.88 63 LYS B N 1
ATOM 1459 C CA . LYS B 1 63 ? 6.324 14.672 1.3 1 97.88 63 LYS B CA 1
ATOM 1460 C C . LYS B 1 63 ? 7.609 15.227 0.692 1 97.88 63 LYS B C 1
ATOM 1462 O O . LYS B 1 63 ? 8.281 16.062 1.302 1 97.88 63 LYS B O 1
ATOM 1467 N N . GLU B 1 64 ? 7.961 14.797 -0.434 1 97.81 64 GLU B N 1
ATOM 1468 C CA . GLU B 1 64 ? 9.227 15.148 -1.066 1 97.81 64 GLU B CA 1
ATOM 1469 C C . GLU B 1 64 ? 9.047 16.328 -2.031 1 97.81 64 GLU B C 1
ATOM 1471 O O . GLU B 1 64 ? 8.203 16.266 -2.926 1 97.81 64 GLU B O 1
ATOM 1476 N N . LYS B 1 65 ? 9.898 17.422 -1.9 1 95.62 65 LYS B N 1
ATOM 1477 C CA . LYS B 1 65 ? 9.844 18.578 -2.789 1 95.62 65 LYS B CA 1
ATOM 1478 C C . LYS B 1 65 ? 10.781 18.406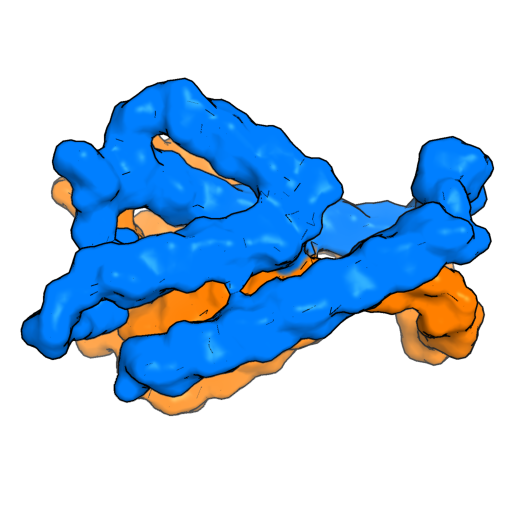 -3.979 1 95.62 65 LYS B C 1
ATOM 1480 O O . LYS B 1 65 ? 10.523 18.922 -5.062 1 95.62 65 LYS B O 1
ATOM 1485 N N . ASN B 1 66 ? 11.805 17.656 -3.768 1 97.25 66 ASN B N 1
ATOM 1486 C CA . ASN B 1 66 ? 12.82 17.438 -4.793 1 97.25 66 ASN B CA 1
ATOM 1487 C C . ASN B 1 66 ? 12.375 16.406 -5.816 1 97.25 66 ASN B C 1
ATOM 1489 O O . ASN B 1 66 ? 12.031 15.273 -5.453 1 97.25 66 ASN B O 1
ATOM 1493 N N . TRP B 1 67 ? 12.469 16.75 -7.109 1 96.88 67 TRP B N 1
ATOM 1494 C CA . TRP B 1 67 ? 11.992 15.875 -8.18 1 96.88 67 TRP B CA 1
ATOM 1495 C C . TRP B 1 67 ? 12.875 14.633 -8.297 1 96.88 67 TRP B C 1
ATOM 1497 O O . TRP B 1 67 ? 12.383 13.547 -8.625 1 96.88 67 TRP B O 1
ATOM 1507 N N . ALA B 1 68 ? 14.18 14.711 -8.07 1 97.69 68 ALA B N 1
ATOM 1508 C CA . ALA B 1 68 ? 15.078 13.562 -8.141 1 97.69 68 ALA B CA 1
ATOM 1509 C C . ALA B 1 68 ? 14.719 12.516 -7.086 1 97.69 68 ALA B C 1
ATOM 1511 O O . ALA B 1 68 ? 14.766 11.312 -7.352 1 97.69 68 ALA B O 1
ATOM 1512 N N . LEU B 1 69 ? 14.406 12.961 -5.922 1 98.06 69 LEU B N 1
ATOM 1513 C CA . LEU B 1 69 ? 14.008 12.055 -4.855 1 98.06 69 LEU B CA 1
ATOM 1514 C C . LEU B 1 69 ? 12.664 11.406 -5.168 1 98.06 69 LEU B C 1
ATOM 1516 O O . LEU B 1 69 ? 12.453 10.227 -4.863 1 98.06 69 LEU B O 1
ATOM 1520 N N . LYS B 1 70 ? 11.766 12.117 -5.781 1 98.31 70 LYS B N 1
ATOM 1521 C CA . LYS B 1 70 ? 10.492 11.547 -6.203 1 98.31 70 LYS B CA 1
ATOM 1522 C C . LYS B 1 70 ? 10.703 10.383 -7.172 1 98.31 70 LYS B C 1
ATOM 1524 O O . LYS B 1 70 ? 10.102 9.32 -7.02 1 98.31 70 LYS B O 1
ATOM 1529 N N . ILE B 1 71 ? 11.539 10.578 -8.086 1 98.62 71 ILE B N 1
ATOM 1530 C CA . ILE B 1 71 ? 11.82 9.547 -9.078 1 98.62 71 ILE B CA 1
ATOM 1531 C C . ILE B 1 71 ? 12.523 8.367 -8.414 1 98.62 71 ILE B C 1
ATOM 1533 O O . ILE B 1 71 ? 12.219 7.207 -8.711 1 98.62 71 ILE B O 1
ATOM 1537 N N . MET B 1 72 ? 13.453 8.641 -7.574 1 98.5 72 MET B N 1
ATOM 1538 C CA . MET B 1 72 ? 14.188 7.586 -6.875 1 98.5 72 MET B CA 1
ATOM 1539 C C . MET B 1 72 ? 13.227 6.684 -6.105 1 98.5 72 MET B C 1
ATOM 1541 O O . MET B 1 72 ? 13.297 5.457 -6.223 1 98.5 72 MET B O 1
ATOM 1545 N N . TRP B 1 73 ? 12.289 7.293 -5.348 1 98.62 73 TRP B N 1
ATOM 1546 C CA . TRP B 1 73 ? 11.367 6.496 -4.547 1 98.62 73 TRP B CA 1
ATOM 1547 C C . TRP B 1 73 ? 10.391 5.73 -5.441 1 98.62 73 TRP B C 1
ATOM 1549 O O . TRP B 1 73 ? 9.969 4.621 -5.105 1 98.62 73 TRP B O 1
ATOM 1559 N N . LEU B 1 74 ? 10.023 6.32 -6.594 1 98.62 74 LEU B N 1
ATOM 1560 C CA . LEU B 1 74 ? 9.188 5.598 -7.547 1 98.62 74 LEU B CA 1
ATOM 1561 C C . LEU B 1 74 ? 9.852 4.297 -7.98 1 98.62 74 LEU B C 1
ATOM 1563 O O . LEU B 1 74 ? 9.227 3.236 -7.965 1 98.62 74 LEU B O 1
ATOM 1567 N N . VAL B 1 75 ? 11.109 4.379 -8.281 1 98.5 75 VAL B N 1
ATOM 1568 C CA . VAL B 1 75 ? 11.867 3.219 -8.742 1 98.5 75 VAL B CA 1
ATOM 1569 C C . VAL B 1 75 ? 12 2.203 -7.613 1 98.5 75 VAL B C 1
ATOM 1571 O O . VAL B 1 75 ? 11.805 1.003 -7.82 1 98.5 75 VAL B O 1
ATOM 1574 N N . LEU B 1 76 ? 12.328 2.658 -6.418 1 98.25 76 LEU B N 1
ATOM 1575 C CA . LEU B 1 76 ? 12.492 1.769 -5.273 1 98.25 76 LEU B CA 1
ATOM 1576 C C . LEU B 1 76 ? 11.188 1.05 -4.953 1 98.25 76 LEU B C 1
ATOM 1578 O O . LEU B 1 76 ? 11.18 -0.159 -4.707 1 98.25 76 LEU B O 1
ATOM 1582 N N . LEU B 1 77 ? 10.047 1.82 -5.012 1 98.31 77 LEU B N 1
ATOM 1583 C CA . LEU B 1 77 ? 8.758 1.208 -4.723 1 98.31 77 LEU B CA 1
ATOM 1584 C C . LEU B 1 77 ? 8.391 0.181 -5.789 1 98.31 77 LEU B C 1
ATOM 1586 O O . LEU B 1 77 ? 7.871 -0.891 -5.473 1 98.31 77 LEU B O 1
ATOM 1590 N N . PHE B 1 78 ? 8.727 0.51 -7.023 1 97.56 78 PHE B N 1
ATOM 1591 C CA . PHE B 1 78 ? 8.367 -0.367 -8.133 1 97.56 78 PHE B CA 1
ATOM 1592 C C . PHE B 1 78 ? 9.18 -1.66 -8.086 1 97.56 78 PHE B C 1
ATOM 1594 O O . PHE B 1 78 ? 8.641 -2.74 -8.344 1 97.56 78 PHE B O 1
ATOM 1601 N N . THR B 1 79 ? 10.406 -1.591 -7.637 1 96.25 79 THR B N 1
ATOM 1602 C CA . THR B 1 79 ? 11.289 -2.744 -7.758 1 96.25 79 THR B CA 1
ATOM 1603 C C . THR B 1 79 ? 11.367 -3.508 -6.438 1 96.25 79 THR B C 1
ATOM 1605 O O . THR B 1 79 ? 11.398 -4.742 -6.43 1 96.25 79 THR B O 1
ATOM 1608 N N . LEU B 1 80 ? 11.32 -2.738 -5.301 1 97.19 80 LEU B N 1
ATOM 1609 C CA . LEU B 1 80 ? 11.555 -3.379 -4.012 1 97.19 80 LEU B CA 1
ATOM 1610 C C . LEU B 1 80 ? 10.242 -3.537 -3.244 1 97.19 80 LEU B C 1
ATOM 1612 O O . LEU B 1 80 ? 10.188 -4.27 -2.254 1 97.19 80 LEU B O 1
ATOM 1616 N N . GLY B 1 81 ? 9.211 -2.738 -3.662 1 97.25 81 GLY B N 1
ATOM 1617 C CA . GLY B 1 81 ? 7.902 -2.859 -3.037 1 97.25 81 GLY B CA 1
ATOM 1618 C C . GLY B 1 81 ? 7.879 -2.361 -1.604 1 97.25 81 GLY B C 1
ATOM 1619 O O . GLY B 1 81 ? 8.219 -1.205 -1.338 1 97.25 81 GLY B O 1
ATOM 1620 N N . SER B 1 82 ? 7.543 -3.277 -0.699 1 98.12 82 SER B N 1
ATOM 1621 C CA . SER B 1 82 ? 7.312 -2.867 0.682 1 98.12 82 SER B CA 1
ATOM 1622 C C . SER B 1 82 ? 8.625 -2.588 1.403 1 98.12 82 SER B C 1
ATOM 1624 O O . SER B 1 82 ? 8.648 -1.879 2.412 1 98.12 82 SER B O 1
ATOM 1626 N N . ILE B 1 83 ? 9.711 -3.178 0.949 1 98.69 83 ILE B N 1
ATOM 1627 C CA . ILE B 1 83 ? 11 -2.797 1.506 1 98.69 83 ILE B CA 1
ATOM 1628 C C . ILE B 1 83 ? 11.219 -1.297 1.325 1 98.69 83 ILE B C 1
ATOM 1630 O O . ILE B 1 83 ? 11.609 -0.602 2.268 1 98.69 83 ILE B O 1
ATOM 1634 N N . GLY B 1 84 ? 10.953 -0.791 0.135 1 98.56 84 GLY B N 1
ATOM 1635 C CA . GLY B 1 84 ? 11.047 0.64 -0.112 1 98.56 84 GLY B CA 1
ATOM 1636 C C . GLY B 1 84 ? 10.086 1.454 0.732 1 98.56 84 GLY B C 1
ATOM 1637 O O . GLY B 1 84 ? 10.469 2.473 1.31 1 98.56 84 GLY B O 1
ATOM 1638 N N . SER B 1 85 ? 8.812 1.021 0.804 1 98.62 85 SER B N 1
ATOM 1639 C CA . SER B 1 85 ? 7.816 1.769 1.559 1 98.62 85 SER B CA 1
ATOM 1640 C C . SER B 1 85 ? 8.164 1.818 3.043 1 98.62 85 SER B C 1
ATOM 1642 O O . SER B 1 85 ? 8.023 2.861 3.684 1 98.62 85 SER B O 1
ATOM 1644 N N . CYS B 1 86 ? 8.648 0.67 3.545 1 98.81 86 CYS B N 1
ATOM 1645 C CA . CYS B 1 86 ? 9.016 0.628 4.957 1 98.81 86 CYS B CA 1
ATOM 1646 C C . CYS B 1 86 ? 10.227 1.503 5.23 1 98.81 86 CYS B C 1
ATOM 1648 O O . CYS B 1 86 ? 10.312 2.148 6.277 1 98.81 86 CYS B O 1
ATOM 1650 N N . LEU B 1 87 ? 11.188 1.465 4.289 1 98.75 87 LEU B N 1
ATOM 1651 C CA . LEU B 1 87 ? 12.344 2.344 4.445 1 98.75 87 LEU B CA 1
ATOM 1652 C C . LEU B 1 87 ? 11.906 3.805 4.504 1 98.75 87 LEU B C 1
ATOM 1654 O O . LEU B 1 87 ? 12.359 4.555 5.375 1 98.75 87 LEU B O 1
ATOM 1658 N N . PHE B 1 88 ? 11.055 4.203 3.619 1 98.81 88 PHE B N 1
ATOM 1659 C CA . PHE B 1 88 ? 10.57 5.578 3.602 1 98.81 88 PHE B CA 1
ATOM 1660 C C . PHE B 1 88 ? 9.852 5.918 4.902 1 98.81 88 PHE B C 1
ATOM 1662 O O . PHE B 1 88 ? 10.102 6.969 5.5 1 98.81 88 PHE B O 1
ATOM 1669 N N . VAL B 1 89 ? 8.961 5.008 5.332 1 98.81 89 VAL B N 1
ATOM 1670 C CA . VAL B 1 89 ? 8.195 5.199 6.559 1 98.81 89 VAL B CA 1
ATOM 1671 C C . VAL B 1 89 ? 9.148 5.406 7.734 1 98.81 89 VAL B C 1
ATOM 1673 O O . VAL B 1 89 ? 8.977 6.336 8.523 1 98.81 89 VAL B O 1
ATOM 1676 N N . LEU B 1 90 ? 10.156 4.578 7.797 1 98.81 90 LEU B N 1
ATOM 1677 C CA . LEU B 1 90 ? 11.102 4.656 8.906 1 98.81 90 LEU B CA 1
ATOM 1678 C C . LEU B 1 90 ? 11.898 5.953 8.852 1 98.81 90 LEU B C 1
ATOM 1680 O O . LEU B 1 90 ? 12.133 6.59 9.883 1 98.81 90 LEU B O 1
ATOM 1684 N N . ILE B 1 91 ? 12.352 6.332 7.672 1 98.69 91 ILE B N 1
ATOM 1685 C CA . ILE B 1 91 ? 13.062 7.594 7.527 1 98.69 91 ILE B CA 1
ATOM 1686 C C . ILE B 1 91 ? 12.195 8.742 8.039 1 98.69 91 ILE B C 1
ATOM 1688 O O . ILE B 1 91 ? 12.664 9.586 8.797 1 98.69 91 ILE B O 1
ATOM 1692 N N . GLN B 1 92 ? 10.906 8.742 7.664 1 98.56 92 GLN B N 1
ATOM 1693 C CA . GLN B 1 92 ? 10.008 9.812 8.094 1 98.56 92 GLN B CA 1
ATOM 1694 C C . GLN B 1 92 ? 9.781 9.766 9.602 1 98.56 92 GLN B C 1
ATOM 1696 O O . GLN B 1 92 ? 9.68 10.805 10.25 1 98.56 92 GLN B O 1
ATOM 1701 N N . LEU B 1 93 ? 9.672 8.586 10.133 1 98.56 93 LEU B N 1
ATOM 1702 C CA . LEU B 1 93 ? 9.469 8.445 11.57 1 98.56 93 LEU B CA 1
ATOM 1703 C C . LEU B 1 93 ? 10.672 8.969 12.344 1 98.56 93 LEU B C 1
ATOM 1705 O O . LEU B 1 93 ? 10.516 9.648 13.359 1 98.56 93 LEU B O 1
ATOM 1709 N N . PHE B 1 94 ? 11.828 8.719 11.859 1 98.12 94 PHE B N 1
ATOM 1710 C CA . PHE B 1 94 ? 13.047 9.086 12.578 1 98.12 94 PHE B CA 1
ATOM 1711 C C . PHE B 1 94 ? 13.344 10.57 12.406 1 98.12 94 PHE B C 1
ATOM 1713 O O . PHE B 1 94 ? 14.148 11.133 13.156 1 98.12 94 PHE B O 1
ATOM 1720 N N . LYS B 1 95 ? 12.742 11.203 11.438 1 97.44 95 LYS B N 1
ATOM 1721 C CA . LYS B 1 95 ? 12.922 12.633 11.219 1 97.44 95 LYS B CA 1
ATOM 1722 C C . LYS B 1 95 ? 12.078 13.453 12.188 1 97.44 95 LYS B C 1
ATOM 1724 O O . LYS B 1 95 ? 12.281 14.664 12.328 1 97.44 95 LYS B O 1
ATOM 1729 N N . LEU B 1 96 ? 11.141 12.805 12.859 1 97.44 96 LEU B N 1
ATOM 1730 C CA . LEU B 1 96 ? 10.234 13.508 13.758 1 97.44 96 LEU B CA 1
ATOM 1731 C C . LEU B 1 96 ? 10.977 14.016 14.984 1 97.44 96 LEU B C 1
ATOM 1733 O O . LEU B 1 96 ? 11.828 13.32 15.539 1 97.44 96 LEU B O 1
ATOM 1737 N N . GLU B 1 97 ? 10.711 15.234 15.359 1 96.81 97 GLU B N 1
ATOM 1738 C CA . GLU B 1 97 ? 11.188 15.766 16.641 1 96.81 97 GLU B CA 1
ATOM 1739 C C . GLU B 1 97 ? 10.422 15.164 17.812 1 96.81 97 GLU B C 1
ATOM 1741 O O . GLU B 1 97 ? 9.305 14.664 17.641 1 96.81 97 GLU B O 1
ATOM 1746 N N . PRO B 1 98 ? 10.984 15.219 19 1 94.62 98 PRO B N 1
ATOM 1747 C CA . PRO B 1 98 ? 10.352 14.594 20.172 1 94.62 98 PRO B CA 1
ATOM 1748 C C . PRO B 1 98 ? 8.945 15.125 20.438 1 94.62 98 PRO B C 1
ATOM 1750 O O . PRO B 1 98 ? 8.102 14.406 20.969 1 94.62 98 PRO B O 1
ATOM 1753 N N . ASN B 1 99 ? 8.531 16.312 19.984 1 95.75 99 ASN B N 1
ATOM 1754 C CA . ASN B 1 99 ? 7.23 16.906 20.266 1 95.75 99 ASN B CA 1
ATOM 1755 C C . ASN B 1 99 ? 6.262 16.703 19.109 1 95.75 99 ASN B C 1
ATOM 1757 O O . ASN B 1 99 ? 5.125 17.172 19.156 1 95.75 99 ASN B O 1
ATOM 1761 N N . GLU B 1 100 ? 6.777 16.031 18.156 1 96.5 100 GLU B N 1
ATOM 1762 C CA . GLU B 1 100 ? 5.961 15.828 16.969 1 96.5 100 GLU B CA 1
ATOM 1763 C C . GLU B 1 100 ? 5.301 14.453 16.969 1 96.5 100 GLU B C 1
ATOM 1765 O O . GLU B 1 100 ? 5.816 13.516 17.594 1 96.5 100 GLU B O 1
ATOM 1770 N N . GLY B 1 101 ? 4.098 14.344 16.328 1 96.12 101 GLY B N 1
ATOM 1771 C CA . GLY B 1 101 ? 3.344 13.102 16.266 1 96.12 101 GLY B CA 1
ATOM 1772 C C . GLY B 1 101 ? 2.92 12.719 14.867 1 96.12 101 GLY B C 1
ATOM 1773 O O . GLY B 1 101 ? 3.619 13.023 13.898 1 96.12 101 GLY B O 1
ATOM 1774 N N . LEU B 1 102 ? 1.774 12.031 14.766 1 96.19 102 LEU B N 1
ATOM 1775 C CA . LEU B 1 102 ? 1.324 11.469 13.492 1 96.19 102 LEU B CA 1
ATOM 1776 C C . LEU B 1 102 ? 0.896 12.57 12.531 1 96.19 102 LEU B C 1
ATOM 1778 O O . LEU B 1 102 ? 1.029 12.43 11.312 1 96.19 102 LEU B O 1
ATOM 1782 N N . LYS B 1 103 ? 0.452 13.648 13.125 1 96.25 103 LYS B N 1
ATOM 1783 C CA . LYS B 1 103 ? 0.095 14.766 12.25 1 96.25 103 LYS B CA 1
ATOM 1784 C C . LYS B 1 103 ? 1.294 15.219 11.422 1 96.25 103 LYS B C 1
ATOM 1786 O O . LYS B 1 103 ? 1.2 15.344 10.203 1 96.25 103 LYS B O 1
ATOM 1791 N N . GLU B 1 104 ? 2.389 15.43 12.117 1 97.31 104 GLU B N 1
ATOM 1792 C CA . GLU B 1 104 ? 3.615 15.852 11.445 1 97.31 104 GLU B CA 1
ATOM 1793 C C . GLU B 1 104 ? 4.176 14.734 10.562 1 97.31 104 GLU B C 1
ATOM 1795 O O . GLU B 1 104 ? 4.727 15.008 9.492 1 97.31 104 GLU B O 1
ATOM 1800 N N . PHE B 1 105 ? 4.023 13.516 11.031 1 97.94 105 PHE B N 1
ATOM 1801 C CA . PHE B 1 105 ? 4.461 12.352 10.273 1 97.94 105 PHE B CA 1
ATOM 1802 C C . PHE B 1 105 ? 3.826 12.336 8.891 1 97.94 105 PHE B C 1
ATOM 1804 O O . PHE B 1 105 ? 4.512 12.117 7.887 1 97.94 105 PHE B O 1
ATOM 1811 N N . PHE B 1 106 ? 2.57 12.656 8.734 1 97.44 106 PHE B N 1
ATOM 1812 C CA . PHE B 1 106 ? 1.858 12.578 7.465 1 97.44 106 PHE B CA 1
ATOM 1813 C C . PHE B 1 106 ? 1.956 13.898 6.707 1 97.44 106 PHE B C 1
ATOM 1815 O O . PHE B 1 106 ? 1.97 13.922 5.477 1 97.44 106 PHE B O 1
ATOM 1822 N N . ALA B 1 107 ? 2.135 15.039 7.48 1 96.12 107 ALA B N 1
ATOM 1823 C CA . ALA B 1 107 ? 1.854 16.312 6.809 1 96.12 107 ALA B CA 1
ATOM 1824 C C . ALA B 1 107 ? 3.129 17.125 6.621 1 96.12 107 ALA B C 1
ATOM 1826 O O . ALA B 1 107 ? 3.207 17.969 5.727 1 96.12 107 ALA B O 1
ATOM 1827 N N . LYS B 1 108 ? 4.105 16.953 7.438 1 95.81 108 LYS B N 1
ATOM 1828 C CA . LYS B 1 108 ? 5.316 17.766 7.363 1 95.81 108 LYS B CA 1
ATOM 1829 C C . LYS B 1 108 ? 6.156 17.391 6.145 1 95.81 108 LYS B C 1
ATOM 1831 O O . LYS B 1 108 ? 6.613 16.25 6.023 1 95.81 108 LYS B O 1
ATOM 1836 N N . GLN B 1 109 ? 6.379 18.281 5.242 1 95.69 109 GLN B N 1
ATOM 1837 C CA . GLN B 1 109 ? 7.121 18.031 4.012 1 95.69 109 GLN B CA 1
ATOM 1838 C C . GLN B 1 109 ? 8.625 18.094 4.246 1 95.69 109 GLN B C 1
ATOM 1840 O O . GLN B 1 109 ? 9.086 18.812 5.148 1 95.69 109 GLN B O 1
ATOM 1845 N N . ASN B 1 110 ? 9.234 17.375 3.352 1 93.12 110 ASN B N 1
ATOM 1846 C CA . ASN B 1 110 ? 10.688 17.375 3.408 1 93.12 110 ASN B CA 1
ATOM 1847 C C . ASN B 1 110 ? 11.273 18.547 2.621 1 93.12 110 ASN B C 1
ATOM 1849 O O . ASN 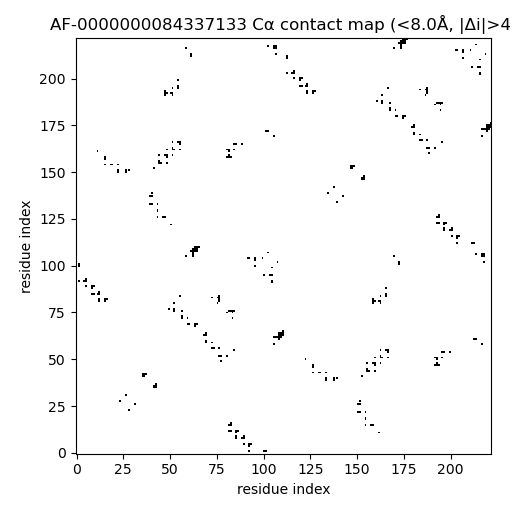B 1 110 ? 10.719 18.953 1.595 1 93.12 110 ASN B O 1
ATOM 1853 N N . GLY B 1 111 ? 12.406 19.328 3.104 1 77.81 111 GLY B N 1
ATOM 1854 C CA . GLY B 1 111 ? 13.141 20.375 2.432 1 77.81 111 GLY B CA 1
ATOM 1855 C C . GLY B 1 111 ? 12.586 21.766 2.705 1 77.81 111 GLY B C 1
ATOM 1856 O O . GLY B 1 111 ? 11.477 21.891 3.229 1 77.81 111 GLY B O 1
#

Foldseek 3Di:
DLVVLLVVLVVVLVVLCVVVVVCVVVDPCVVCVVVQVVDPVSVVVVVVQVVVVVVLLVLVPQQEPDPVVSVVLVVCCVPSNSNSSSVVLNVLSVPDDPPDDVVCSRHPHDD/DLVVLLVVLVVVLVVLCVVVVVCVVVDPCVVCVVVQVVDPVSVVVVVVQVVVVVVLLVLVPQQEPDPVVSVVLVVCCVPSNSNSSSVVLNVLSVPDDPPDDVVCSRHPHDD

pLDDT: mean 97.21, std 2.42, range [77.5, 98.88]

Organism: NCBI:txid1302689

Solvent-accessible surface area (backbone atoms only — not comparable to full-atom values): 12115 Å² total; per-residue (Å²): 112,65,67,56,51,50,50,52,42,49,52,51,32,53,50,47,48,50,47,50,54,55,42,53,76,77,44,57,61,80,81,42,37,71,62,50,64,68,35,67,69,51,45,45,48,51,53,35,36,51,50,45,48,49,59,54,45,54,52,47,51,64,30,42,73,50,69,68,60,43,51,50,50,51,51,37,36,72,75,54,36,32,46,36,52,31,50,51,51,48,53,48,59,70,67,51,53,94,90,52,54,70,56,45,60,61,44,55,56,50,131,109,67,67,56,51,51,52,51,42,49,51,51,33,52,53,48,48,50,48,49,53,56,43,54,74,78,43,56,62,79,82,41,36,71,63,50,64,65,36,64,68,52,46,46,50,50,53,36,33,50,51,45,49,48,57,54,46,54,52,47,50,63,31,40,73,51,68,69,58,42,51,51,52,51,51,36,36,72,75,53,35,29,46,36,52,31,50,52,52,44,54,49,58,69,67,50,53,94,90,53,53,69,55,46,59,62,44,56,55,50,131

Secondary structure (DSSP, 8-state):
-HHHHHHHHHHHHHHHHHHHHHHHHH--HHHHHHHHHH-HHHHHHHHHHHHHHHHHHHHHHHH---HHHHHHHHHHHHHHTHHHHHHHHHHHHHH--TT--HHHHHHPPP-/-HHHHHHHHHHHHHHHHHHHHHHHHH--HHHHHHHHHH-HHHHHHHHHHHHHHHHHHHHHHHHB--HHHHHHHHHHHHHHTHHHHHHHHHHHHHT--TT--HHHHHHPPB-

InterPro domains:
  IPR009943 Protein of unknown function DUF1475 [PF07343] (5-97)
  IPR009943 Protein of unknown function DUF1475 [PTHR36318] (3-104)

Sequence (222 aa):
MITFLKILFSVVLVWMSYIVISTCLSHNLFKEWSYLGSIAWMRATLWDFYANELVIYVWICYKEKNWALKIMWLVLLFTLGSIGSCLFVLIQLFKLEPNEGLKEFFAKQNGMITFLKILFSVVLVWMSYIVISTCLSHNLFKEWSYLGSIAWMRATLWDFYANELVIYVWICYKEKNWALKIMWLVLLFTLGSIGSCLFVLIQLFKLEPNEGLKEFFAKQNG